Protein AF-A0A0A6D1I1-F1 (afdb_monomer)

Secondary structure (DSSP, 8-state):
----EEEEEEEEETTSSS-EEEEEEEE-SS-SS-EEEEEPTTSBEEEEEE---TT-EEEEEEEEEEETTSBPPEEEEEETTEEEEESSHHHHHHHHHTTT-HHHHS-HHHHHHHHHHTT-HHHHHHHHHHHHHHHHHH-HHHHHHHHHHHHHHHHHHHH-----TTTS--PPP---------

Structure (mmCIF, N/CA/C/O backbone):
data_AF-A0A0A6D1I1-F1
#
_entry.id   AF-A0A0A6D1I1-F1
#
loop_
_atom_site.group_PDB
_atom_site.id
_atom_site.type_symbol
_atom_site.label_atom_id
_atom_site.label_alt_id
_atom_site.label_comp_id
_atom_site.label_asym_id
_atom_site.label_entity_id
_atom_site.label_seq_id
_atom_site.pdbx_PDB_ins_code
_atom_site.Cartn_x
_atom_site.Cartn_y
_atom_site.Cartn_z
_atom_site.occupancy
_atom_site.B_iso_or_equiv
_atom_site.auth_seq_id
_atom_site.auth_comp_id
_atom_site.auth_asym_id
_atom_site.auth_atom_id
_atom_site.pdbx_PDB_model_num
ATOM 1 N N . MET A 1 1 ? 24.927 -6.627 -18.890 1.00 65.56 1 MET A N 1
ATOM 2 C CA . MET A 1 1 ? 23.526 -7.061 -18.705 1.00 65.56 1 MET A CA 1
ATOM 3 C C . MET A 1 1 ? 22.627 -5.975 -19.257 1.00 65.56 1 MET A C 1
ATOM 5 O O . MET A 1 1 ? 22.843 -4.820 -18.917 1.00 65.56 1 MET A O 1
ATOM 9 N N . THR A 1 2 ? 21.681 -6.317 -20.129 1.00 74.25 2 THR A N 1
ATOM 10 C CA . THR A 1 2 ? 20.628 -5.379 -20.544 1.00 74.25 2 THR A CA 1
ATOM 11 C C . THR A 1 2 ? 19.735 -5.104 -19.331 1.00 74.25 2 THR A C 1
ATOM 13 O O . THR A 1 2 ? 19.400 -6.070 -18.642 1.00 74.25 2 THR A O 1
ATOM 16 N N . PRO A 1 3 ? 19.392 -3.842 -19.021 1.00 80.12 3 PRO A N 1
ATOM 17 C CA . PRO A 1 3 ? 18.502 -3.538 -17.905 1.00 80.12 3 PRO A CA 1
ATOM 18 C C . PRO A 1 3 ? 17.151 -4.232 -18.107 1.00 80.12 3 PRO A C 1
ATOM 20 O O . PRO A 1 3 ? 16.631 -4.255 -19.224 1.00 80.12 3 PRO A O 1
ATOM 23 N N . ASP A 1 4 ? 16.611 -4.816 -17.037 1.00 91.69 4 ASP A N 1
ATOM 24 C CA . ASP A 1 4 ? 15.302 -5.464 -17.066 1.00 91.69 4 ASP A CA 1
ATOM 25 C C . ASP A 1 4 ? 14.210 -4.385 -17.052 1.00 91.69 4 ASP A C 1
ATOM 27 O O . ASP A 1 4 ? 14.034 -3.709 -16.038 1.00 91.69 4 ASP A O 1
ATOM 31 N N . VAL A 1 5 ? 13.556 -4.167 -18.198 1.00 94.81 5 VAL A N 1
ATOM 32 C CA . VAL A 1 5 ? 12.550 -3.114 -18.424 1.00 94.81 5 VAL A CA 1
ATOM 33 C C . VAL A 1 5 ? 11.168 -3.747 -18.520 1.00 94.81 5 VAL A C 1
ATOM 35 O O . VAL A 1 5 ? 10.955 -4.637 -19.348 1.00 94.81 5 VAL A O 1
ATOM 38 N N . ARG A 1 6 ? 10.211 -3.247 -17.736 1.00 96.50 6 ARG A N 1
ATOM 39 C CA . ARG A 1 6 ? 8.833 -3.745 -17.670 1.00 96.50 6 ARG A CA 1
ATOM 40 C C . ARG A 1 6 ? 7.814 -2.623 -17.788 1.00 96.50 6 ARG A C 1
ATOM 42 O O . ARG A 1 6 ? 8.107 -1.458 -17.536 1.00 96.50 6 ARG A O 1
ATOM 49 N N . THR A 1 7 ? 6.597 -2.981 -18.180 1.00 97.00 7 THR A N 1
ATOM 50 C CA . THR A 1 7 ? 5.471 -2.047 -18.268 1.00 97.00 7 THR A CA 1
ATOM 51 C C . THR A 1 7 ? 4.450 -2.399 -17.200 1.00 97.00 7 THR A C 1
ATOM 53 O O . THR A 1 7 ? 4.005 -3.543 -17.150 1.00 97.00 7 THR A O 1
ATOM 56 N N . LEU A 1 8 ? 4.075 -1.426 -16.373 1.00 97.81 8 LEU A N 1
ATOM 57 C CA . LEU A 1 8 ? 2.955 -1.532 -15.446 1.00 97.81 8 LEU A CA 1
ATOM 58 C C . LEU A 1 8 ? 1.674 -1.764 -16.255 1.00 97.81 8 LEU A C 1
ATOM 60 O O . LEU A 1 8 ? 1.358 -0.981 -17.155 1.00 97.81 8 LEU A O 1
ATOM 64 N N . SER A 1 9 ? 0.972 -2.857 -15.974 1.00 96.06 9 SER A N 1
ATOM 65 C CA . SER A 1 9 ? -0.244 -3.230 -16.693 1.00 96.06 9 SER A CA 1
ATOM 66 C C . SER A 1 9 ? -1.485 -2.988 -15.849 1.00 96.06 9 SER A C 1
ATOM 68 O O . SER A 1 9 ? -2.437 -2.371 -16.327 1.00 96.06 9 SER A O 1
ATOM 70 N N . ASP A 1 10 ? -1.465 -3.441 -14.597 1.00 96.75 10 ASP A N 1
ATOM 71 C CA . ASP A 1 10 ? -2.636 -3.507 -13.729 1.00 96.75 10 ASP A CA 1
ATOM 72 C C . ASP A 1 10 ? -2.223 -3.362 -12.256 1.00 96.75 10 ASP A C 1
ATOM 74 O O . ASP A 1 10 ? -1.046 -3.429 -11.905 1.00 96.75 10 ASP A O 1
ATOM 78 N N . PHE A 1 11 ? -3.206 -3.168 -11.388 1.00 97.44 11 PHE A N 1
ATOM 79 C CA . PHE A 1 11 ? -3.075 -3.283 -9.942 1.00 97.44 11 PHE A CA 1
ATOM 80 C C . PHE A 1 11 ? -3.909 -4.464 -9.462 1.00 97.44 11 PHE A C 1
ATOM 82 O O . PHE A 1 11 ? -5.037 -4.641 -9.918 1.00 97.44 11 PHE A O 1
ATOM 89 N N . VAL A 1 12 ? -3.381 -5.244 -8.526 1.00 96.50 12 VAL A N 1
ATOM 90 C CA . VAL A 1 12 ? -4.117 -6.286 -7.811 1.00 96.50 12 VAL A CA 1
ATOM 91 C C . VAL A 1 12 ? -4.535 -5.775 -6.449 1.00 96.50 12 VAL A C 1
ATOM 93 O O . VAL A 1 12 ? -3.733 -5.218 -5.702 1.00 96.50 12 VAL A O 1
ATOM 96 N N . ASP A 1 13 ? -5.793 -6.024 -6.118 1.00 94.50 13 ASP A N 1
ATOM 97 C CA . ASP A 1 13 ? -6.320 -5.845 -4.778 1.00 94.50 13 ASP A CA 1
ATOM 98 C C . ASP A 1 13 ? -6.356 -7.192 -4.037 1.00 94.50 13 ASP A C 1
ATOM 100 O O . ASP A 1 13 ? -7.229 -8.021 -4.319 1.00 94.50 13 ASP A O 1
ATOM 104 N N . PRO A 1 14 ? -5.437 -7.431 -3.087 1.00 89.56 14 PRO A N 1
ATOM 105 C CA . PRO A 1 14 ? -5.411 -8.680 -2.332 1.00 89.56 14 PRO A CA 1
ATOM 106 C C . PRO A 1 14 ? -6.590 -8.811 -1.353 1.00 89.56 14 PRO A C 1
ATOM 108 O O . PRO A 1 14 ? -6.911 -9.922 -0.937 1.00 89.56 14 PRO A O 1
ATOM 111 N N . GLY A 1 15 ? -7.230 -7.700 -0.968 1.00 88.38 15 GLY A N 1
ATOM 112 C CA . GLY A 1 15 ? -8.331 -7.681 -0.001 1.00 88.38 15 GLY A CA 1
ATOM 113 C C . GLY A 1 15 ? -9.727 -7.712 -0.631 1.00 88.38 15 GLY A C 1
ATOM 114 O O . GLY A 1 15 ? -10.709 -7.921 0.079 1.00 88.38 15 GLY A O 1
ATOM 115 N N . GLY A 1 16 ? -9.838 -7.477 -1.940 1.00 90.06 16 GLY A N 1
ATOM 116 C CA . GLY A 1 16 ? -11.100 -7.427 -2.692 1.00 90.06 16 GLY A CA 1
ATOM 117 C C . GLY A 1 16 ? -11.993 -6.204 -2.408 1.00 90.06 16 GLY A C 1
ATOM 118 O O . GLY A 1 16 ? -13.069 -6.079 -3.000 1.00 90.06 16 GLY A O 1
ATOM 119 N N . ALA A 1 17 ? -11.584 -5.303 -1.509 1.00 90.31 17 ALA A N 1
ATOM 120 C CA . ALA A 1 17 ? -12.346 -4.125 -1.088 1.00 90.31 17 ALA A CA 1
ATOM 121 C C . ALA A 1 17 ? -12.055 -2.853 -1.912 1.00 90.31 17 ALA A C 1
ATOM 123 O O . ALA A 1 17 ? -12.740 -1.843 -1.746 1.00 90.31 17 ALA A O 1
ATOM 124 N N . MET A 1 18 ? -11.055 -2.900 -2.792 1.00 92.94 18 MET A N 1
ATOM 125 C CA . MET A 1 18 ? -10.476 -1.796 -3.559 1.00 92.94 18 MET A CA 1
ATOM 126 C C . MET A 1 18 ? -10.137 -0.608 -2.669 1.00 92.94 18 MET A C 1
ATOM 128 O O . MET A 1 18 ? -10.547 0.527 -2.925 1.00 92.94 18 MET A O 1
ATOM 132 N N . LEU A 1 19 ? -9.440 -0.908 -1.575 1.00 94.81 19 LEU A N 1
ATOM 133 C CA . LEU A 1 19 ? -9.136 0.050 -0.532 1.00 94.81 19 LEU A CA 1
ATOM 134 C C . LEU A 1 19 ? -7.875 -0.358 0.234 1.00 94.81 19 LEU A C 1
ATOM 136 O O . LEU A 1 19 ? -7.791 -1.484 0.717 1.00 94.81 19 LEU A O 1
ATOM 140 N N . GLY A 1 20 ? -6.935 0.573 0.379 1.00 96.69 20 GLY A N 1
ATOM 141 C CA . GLY A 1 20 ? -5.606 0.310 0.930 1.00 96.69 20 GLY A CA 1
ATOM 142 C C . GLY A 1 20 ? -4.548 0.119 -0.156 1.00 96.69 20 GLY A C 1
ATOM 143 O O . GLY A 1 20 ? -4.737 0.520 -1.307 1.00 96.69 20 GLY A O 1
ATOM 144 N N . PHE A 1 21 ? -3.414 -0.477 0.209 1.00 97.38 21 PHE A N 1
ATOM 145 C CA . PHE A 1 21 ? -2.331 -0.728 -0.739 1.00 97.38 21 PHE A CA 1
ATOM 146 C C . PHE A 1 21 ? -2.708 -1.791 -1.772 1.00 97.38 21 PHE A C 1
ATOM 148 O O . PHE A 1 21 ? -3.147 -2.889 -1.433 1.00 97.38 21 PHE A O 1
ATOM 155 N N . LEU A 1 22 ? -2.479 -1.460 -3.041 1.00 97.19 22 LEU A N 1
ATOM 156 C CA . LEU A 1 22 ? -2.611 -2.379 -4.163 1.00 97.19 22 LEU A CA 1
ATOM 157 C C . LEU A 1 22 ? -1.233 -2.881 -4.598 1.00 97.19 22 LEU A C 1
ATOM 159 O O . LEU A 1 22 ? -0.225 -2.182 -4.470 1.00 97.19 22 LEU A O 1
ATOM 163 N N . VAL A 1 23 ? -1.199 -4.082 -5.168 1.00 97.19 23 VAL A N 1
ATOM 164 C CA . VAL A 1 23 ? 0.015 -4.703 -5.704 1.00 97.19 23 VAL A CA 1
ATOM 165 C C . VAL A 1 23 ? 0.155 -4.336 -7.187 1.00 97.19 23 VAL A C 1
ATOM 167 O O . VAL A 1 23 ? -0.692 -4.741 -7.984 1.00 97.19 23 VAL A O 1
ATOM 170 N N . PRO A 1 24 ? 1.191 -3.589 -7.604 1.00 97.88 24 PRO A N 1
ATOM 171 C CA . PRO A 1 24 ? 1.415 -3.302 -9.016 1.00 97.88 24 PRO A CA 1
ATOM 172 C C . PRO A 1 24 ? 1.834 -4.563 -9.775 1.00 97.88 24 PRO A C 1
ATOM 174 O O . PRO A 1 24 ? 2.772 -5.253 -9.373 1.00 97.88 24 PRO A O 1
ATOM 177 N N . LEU A 1 25 ? 1.155 -4.832 -10.890 1.00 97.50 25 LEU A N 1
ATOM 178 C CA . LEU A 1 25 ? 1.476 -5.909 -11.816 1.00 97.50 25 LEU A CA 1
ATOM 179 C C . LEU A 1 25 ? 2.154 -5.368 -13.069 1.00 97.50 25 LEU A C 1
ATOM 181 O O . LEU A 1 25 ? 1.705 -4.400 -13.687 1.00 97.50 25 LEU A O 1
ATOM 185 N N . PHE A 1 26 ? 3.209 -6.052 -13.483 1.00 97.38 26 PHE A N 1
ATOM 186 C CA . PHE A 1 26 ? 4.007 -5.708 -14.644 1.00 97.38 26 PHE A CA 1
ATOM 187 C C . PHE A 1 26 ? 3.919 -6.802 -15.705 1.00 97.38 26 PHE A C 1
ATOM 189 O O . PHE A 1 26 ? 3.959 -7.993 -15.403 1.00 97.38 26 PHE A O 1
ATOM 196 N N . GLY A 1 27 ? 3.825 -6.395 -16.966 1.00 94.56 27 GLY A N 1
ATOM 197 C CA . GLY A 1 27 ? 3.821 -7.308 -18.104 1.00 94.56 27 GLY A CA 1
ATOM 198 C C . GLY A 1 27 ? 5.223 -7.603 -18.642 1.00 94.56 27 GLY A C 1
ATOM 199 O O . GLY A 1 27 ? 6.102 -6.733 -18.662 1.00 94.56 27 GLY A O 1
ATOM 200 N N . ASP A 1 28 ? 5.398 -8.816 -19.169 1.00 86.75 28 ASP A N 1
ATOM 201 C CA . ASP A 1 28 ? 6.494 -9.189 -20.064 1.00 86.75 28 ASP A CA 1
ATOM 202 C C . ASP A 1 28 ? 5.950 -9.360 -21.491 1.00 86.75 28 ASP A C 1
ATOM 204 O O . ASP A 1 28 ? 4.883 -9.922 -21.702 1.00 86.75 28 ASP A O 1
ATOM 208 N N . ARG A 1 29 ? 6.697 -8.925 -22.510 1.00 84.69 29 ARG A N 1
ATOM 209 C CA . ARG A 1 29 ? 6.368 -9.246 -23.911 1.00 84.69 29 ARG A CA 1
ATOM 210 C C . ARG A 1 29 ? 6.594 -10.723 -24.249 1.00 84.69 29 ARG A C 1
ATOM 212 O O . ARG A 1 29 ? 6.156 -11.171 -25.303 1.00 84.69 29 ARG A O 1
ATOM 219 N N . ARG A 1 30 ? 7.339 -11.453 -23.415 1.00 87.06 30 ARG A N 1
ATOM 220 C CA . ARG A 1 30 ? 7.744 -12.851 -23.639 1.00 87.06 30 ARG A CA 1
ATOM 221 C C . ARG A 1 30 ? 6.955 -13.869 -22.816 1.00 87.06 30 ARG A C 1
ATOM 223 O O . ARG A 1 30 ? 7.087 -15.059 -23.078 1.00 87.06 30 ARG A O 1
ATOM 230 N N . SER A 1 31 ? 6.173 -13.425 -21.834 1.00 86.75 31 SER A N 1
ATOM 231 C CA . SER A 1 31 ? 5.416 -14.288 -20.926 1.00 86.75 31 SER A CA 1
ATOM 232 C C . SER A 1 31 ? 4.027 -13.713 -20.694 1.00 86.75 31 SER A C 1
ATOM 234 O O . SER A 1 31 ? 3.860 -12.501 -20.620 1.00 86.75 31 SER A O 1
ATOM 236 N N . ASN A 1 32 ? 3.041 -14.593 -20.538 1.00 88.50 32 ASN A N 1
ATOM 237 C CA . ASN A 1 32 ? 1.679 -14.206 -20.169 1.00 88.50 32 ASN A CA 1
ATOM 238 C C . ASN A 1 32 ? 1.481 -14.148 -18.645 1.00 88.50 32 ASN A C 1
ATOM 240 O O . ASN A 1 32 ? 0.399 -13.785 -18.192 1.00 88.50 32 ASN A O 1
ATOM 244 N N . ALA A 1 33 ? 2.490 -14.536 -17.858 1.00 92.44 33 ALA A N 1
ATOM 245 C CA . ALA A 1 33 ? 2.430 -14.431 -16.406 1.00 92.44 33 ALA A CA 1
ATOM 246 C C . ALA A 1 33 ? 2.680 -12.975 -15.976 1.00 92.44 33 ALA A C 1
ATOM 248 O O . ALA A 1 33 ? 3.678 -12.390 -16.416 1.00 92.44 33 ALA A O 1
ATOM 249 N N . PRO A 1 34 ? 1.818 -12.387 -15.126 1.00 94.44 34 PRO A N 1
ATOM 250 C CA . PRO A 1 34 ? 2.099 -11.089 -14.536 1.00 94.44 34 PRO A CA 1
ATOM 251 C C . PRO A 1 34 ? 3.319 -11.186 -13.619 1.00 94.44 34 PRO A C 1
ATOM 253 O O . PRO A 1 34 ? 3.596 -12.230 -13.025 1.00 94.44 34 PRO A O 1
ATOM 256 N N . LEU A 1 35 ? 4.046 -10.083 -13.505 1.00 96.56 35 LEU A N 1
ATOM 257 C CA . LEU A 1 35 ? 5.212 -9.957 -12.646 1.00 96.56 35 LEU A CA 1
ATOM 258 C C . LEU A 1 35 ? 4.940 -8.949 -11.530 1.00 96.56 35 LEU A C 1
ATOM 260 O O . LEU A 1 35 ? 4.204 -7.985 -11.727 1.00 96.56 35 LEU A O 1
ATOM 264 N N . VAL A 1 36 ? 5.599 -9.120 -10.392 1.00 97.31 36 VAL A N 1
ATOM 265 C CA . VAL A 1 36 ? 5.714 -8.112 -9.331 1.00 97.31 36 VAL A CA 1
ATOM 266 C C . VAL A 1 36 ? 7.158 -7.648 -9.213 1.00 9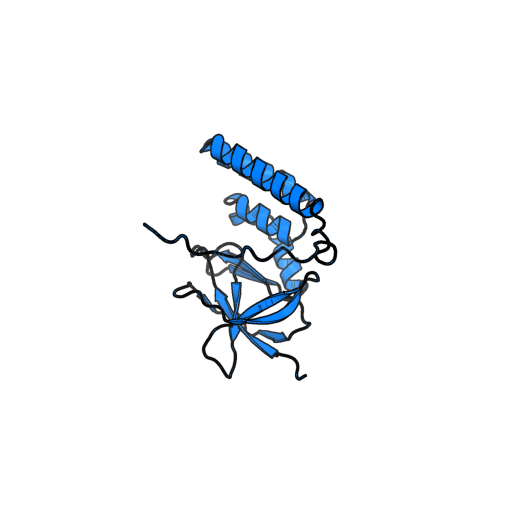7.31 36 VAL A C 1
ATOM 268 O O . VAL A 1 36 ? 8.085 -8.338 -9.634 1.00 97.31 36 VAL A O 1
ATOM 271 N N . GLN A 1 37 ? 7.356 -6.450 -8.673 1.00 97.94 37 GLN A N 1
ATOM 272 C CA . GLN A 1 37 ? 8.687 -5.902 -8.420 1.00 97.94 37 GLN A CA 1
ATOM 273 C C . GLN A 1 37 ? 9.301 -6.504 -7.147 1.00 97.94 37 GLN A C 1
ATOM 275 O O . GLN A 1 37 ? 8.633 -6.635 -6.124 1.00 97.94 37 GLN A O 1
ATOM 280 N N . ILE A 1 38 ? 10.599 -6.789 -7.189 1.00 97.69 38 ILE A N 1
ATOM 281 C CA . ILE A 1 38 ? 11.410 -7.092 -6.007 1.00 97.69 38 ILE A CA 1
ATOM 282 C C . ILE A 1 38 ? 11.977 -5.764 -5.504 1.00 97.69 38 ILE A C 1
ATOM 284 O O . ILE A 1 38 ? 12.730 -5.111 -6.227 1.00 97.69 38 ILE A O 1
ATOM 288 N N . ILE A 1 39 ? 11.622 -5.353 -4.286 1.00 97.12 39 ILE A N 1
ATOM 289 C CA . ILE A 1 39 ? 12.015 -4.055 -3.715 1.00 97.12 39 ILE A CA 1
ATOM 290 C C . ILE A 1 39 ? 13.243 -4.238 -2.816 1.00 97.12 39 ILE A C 1
ATOM 292 O O . ILE A 1 39 ? 13.271 -5.129 -1.971 1.00 97.12 39 ILE A O 1
ATOM 296 N N . GLY A 1 40 ? 14.271 -3.413 -3.014 1.00 96.38 40 GLY A N 1
ATOM 297 C CA . GLY A 1 40 ? 15.438 -3.352 -2.136 1.00 96.38 40 GLY A CA 1
ATOM 298 C C . GLY A 1 40 ? 15.208 -2.484 -0.898 1.00 96.38 40 GLY A C 1
ATOM 299 O O . GLY A 1 40 ? 14.282 -1.680 -0.856 1.00 96.38 40 GLY A O 1
ATOM 300 N N . ASP A 1 41 ? 16.112 -2.580 0.078 1.00 93.31 41 ASP A N 1
ATOM 301 C CA . ASP A 1 41 ? 16.036 -1.806 1.332 1.00 93.31 41 ASP A CA 1
ATOM 302 C C . ASP A 1 41 ? 16.073 -0.275 1.119 1.00 93.31 41 ASP A C 1
ATOM 304 O O . ASP A 1 41 ? 15.608 0.493 1.958 1.00 93.31 41 ASP A O 1
ATOM 308 N N . ASP A 1 42 ? 16.604 0.178 -0.021 1.00 93.62 42 ASP A N 1
ATOM 309 C CA . ASP A 1 42 ? 16.647 1.580 -0.457 1.00 93.62 42 ASP A CA 1
ATOM 310 C C . ASP A 1 42 ? 15.376 2.034 -1.202 1.00 93.62 42 ASP A C 1
ATOM 312 O O . ASP A 1 42 ? 15.319 3.156 -1.704 1.00 93.62 42 ASP A O 1
ATOM 316 N N . GLY A 1 43 ? 14.361 1.172 -1.301 1.00 93.62 43 GLY A N 1
ATOM 317 C CA . GLY A 1 43 ? 13.121 1.453 -2.023 1.00 93.62 43 GLY A CA 1
ATOM 318 C C . GLY A 1 43 ? 13.267 1.421 -3.546 1.00 93.62 43 GLY A C 1
ATOM 319 O O . GLY A 1 43 ? 12.395 1.931 -4.249 1.00 93.62 43 GLY A O 1
ATOM 320 N N . THR A 1 44 ? 14.355 0.853 -4.077 1.00 96.94 44 THR A N 1
ATOM 321 C CA . THR A 1 44 ? 14.555 0.692 -5.526 1.00 96.94 44 THR A CA 1
ATOM 322 C C . THR A 1 44 ? 14.145 -0.695 -6.013 1.00 96.94 44 THR A C 1
ATOM 324 O O . THR A 1 44 ? 14.173 -1.679 -5.268 1.00 96.94 44 THR A O 1
ATOM 327 N N . ILE A 1 45 ? 13.782 -0.797 -7.290 1.00 97.75 45 ILE A N 1
ATOM 328 C CA . ILE A 1 45 ? 13.456 -2.062 -7.949 1.00 97.75 45 ILE A CA 1
ATOM 329 C C . ILE A 1 45 ? 14.751 -2.845 -8.195 1.00 97.75 45 ILE A C 1
ATOM 331 O O . ILE A 1 45 ? 15.624 -2.412 -8.946 1.00 97.75 45 ILE A O 1
ATOM 335 N N . ARG A 1 46 ? 14.879 -4.034 -7.605 1.00 97.44 46 ARG A N 1
ATOM 336 C CA . ARG A 1 46 ? 16.006 -4.960 -7.824 1.00 97.44 46 ARG A CA 1
ATOM 337 C C . ARG A 1 46 ? 15.795 -5.878 -9.022 1.00 97.44 46 ARG A C 1
ATOM 339 O O . ARG A 1 46 ? 16.764 -6.315 -9.637 1.00 97.44 46 ARG A O 1
ATOM 346 N N . GLY A 1 47 ? 14.543 -6.158 -9.349 1.00 96.88 47 GLY A N 1
ATOM 347 C CA . GLY A 1 47 ? 14.150 -7.053 -10.425 1.00 96.88 47 GLY A CA 1
ATOM 348 C C . GLY A 1 47 ? 12.653 -7.311 -10.385 1.00 96.88 47 GLY A C 1
ATOM 349 O O . GLY A 1 47 ? 11.919 -6.608 -9.690 1.00 96.88 47 GLY A O 1
ATOM 350 N N . PHE A 1 48 ? 12.222 -8.326 -11.121 1.00 96.75 48 PHE A N 1
ATOM 351 C CA . PHE A 1 48 ? 10.825 -8.723 -11.204 1.00 96.75 48 PHE A CA 1
ATOM 352 C C . PHE A 1 48 ? 10.705 -10.238 -11.084 1.00 96.75 48 PHE A C 1
ATOM 354 O O . PHE A 1 48 ? 11.567 -10.966 -11.580 1.00 96.75 48 PHE A O 1
ATOM 361 N N . GLU A 1 49 ? 9.632 -10.708 -10.460 1.00 95.94 49 GLU A N 1
ATOM 362 C CA . GLU A 1 49 ? 9.342 -12.134 -10.306 1.00 95.94 49 GLU A CA 1
ATOM 363 C C . GLU A 1 49 ? 7.885 -12.459 -10.656 1.00 95.94 49 GLU A C 1
ATOM 365 O O . GLU A 1 49 ? 7.031 -11.573 -10.571 1.00 95.94 49 GLU A O 1
ATOM 370 N N . PRO A 1 50 ? 7.587 -13.698 -11.091 1.00 95.38 50 PRO A N 1
ATOM 371 C CA . PRO A 1 50 ? 6.223 -14.120 -11.387 1.00 95.38 50 PRO A CA 1
ATOM 372 C C . PRO A 1 50 ? 5.274 -13.949 -10.201 1.00 95.38 50 PRO A C 1
ATOM 374 O O . PRO A 1 50 ? 5.609 -14.277 -9.067 1.00 95.38 50 PRO A O 1
ATOM 377 N N . TYR A 1 51 ? 4.064 -13.477 -10.489 1.00 94.12 51 TYR A N 1
ATOM 378 C CA . TYR A 1 51 ? 2.972 -13.394 -9.531 1.00 94.12 51 TYR A CA 1
ATOM 379 C C . TYR A 1 51 ? 1.992 -14.548 -9.751 1.00 94.12 51 TYR A C 1
ATOM 381 O O . TYR A 1 51 ? 1.388 -14.664 -10.817 1.00 94.12 51 TYR A O 1
ATOM 389 N N . GLU A 1 52 ? 1.841 -15.406 -8.742 1.00 88.62 52 GLU A N 1
ATOM 390 C CA . GLU A 1 52 ? 1.146 -16.696 -8.870 1.00 88.62 52 GLU A CA 1
ATOM 391 C C . GLU A 1 52 ? -0.215 -16.755 -8.161 1.00 88.62 52 GLU A C 1
ATOM 393 O O . GLU A 1 52 ? -0.712 -17.846 -7.900 1.00 88.62 52 GLU A O 1
ATOM 398 N N . VAL A 1 53 ? -0.844 -15.625 -7.825 1.00 82.75 53 VAL A N 1
ATOM 399 C CA . VAL A 1 53 ? -2.155 -15.656 -7.152 1.00 82.75 53 VAL A CA 1
ATOM 400 C C . VAL A 1 53 ? -3.278 -15.754 -8.192 1.00 82.75 53 VAL A C 1
ATOM 402 O O . VAL A 1 53 ? -3.521 -14.776 -8.907 1.00 82.75 53 VAL A O 1
ATOM 405 N N . PRO A 1 54 ? -3.975 -16.902 -8.301 1.00 72.38 54 PRO A N 1
ATOM 406 C CA . PRO A 1 54 ? -5.129 -17.023 -9.181 1.00 72.38 54 PRO A CA 1
ATOM 407 C C . PRO A 1 54 ? -6.308 -16.184 -8.660 1.00 72.38 54 PRO A C 1
ATOM 409 O O . PRO A 1 54 ? -6.474 -16.005 -7.455 1.00 72.38 54 PRO A O 1
ATOM 412 N N . ASP A 1 55 ? -7.135 -15.691 -9.584 1.00 81.00 55 ASP A N 1
ATOM 413 C CA . ASP A 1 55 ? -8.450 -15.077 -9.324 1.00 81.00 55 ASP A CA 1
ATOM 414 C C . ASP A 1 55 ? -8.475 -13.759 -8.523 1.00 81.00 55 ASP A C 1
ATOM 416 O O . ASP A 1 55 ? -9.500 -13.382 -7.949 1.00 81.00 55 ASP A O 1
ATOM 420 N N . ALA A 1 56 ? -7.379 -12.999 -8.519 1.00 84.94 56 ALA A N 1
ATOM 421 C CA . ALA A 1 56 ? -7.366 -11.679 -7.897 1.00 84.94 56 ALA A CA 1
ATOM 422 C C . ALA A 1 56 ? -8.149 -10.637 -8.720 1.00 84.94 56 ALA A C 1
ATOM 424 O O . ALA A 1 56 ? -8.048 -10.578 -9.948 1.00 84.94 56 ALA A O 1
ATOM 425 N N . THR A 1 57 ? -8.904 -9.764 -8.043 1.00 90.44 57 THR A N 1
ATOM 426 C CA . THR A 1 57 ? -9.561 -8.638 -8.724 1.00 90.44 57 THR A CA 1
ATOM 427 C C . THR A 1 57 ? -8.503 -7.622 -9.139 1.00 90.44 57 THR A C 1
ATOM 429 O O . THR A 1 57 ? -7.731 -7.146 -8.303 1.00 90.44 57 THR A O 1
ATOM 432 N N . THR A 1 58 ? -8.491 -7.269 -10.424 1.00 93.62 58 THR A N 1
ATOM 433 C CA . THR A 1 58 ? -7.554 -6.292 -10.976 1.00 93.62 58 THR A CA 1
ATOM 434 C C . THR A 1 58 ? -8.228 -4.968 -11.315 1.00 93.62 58 THR A C 1
AT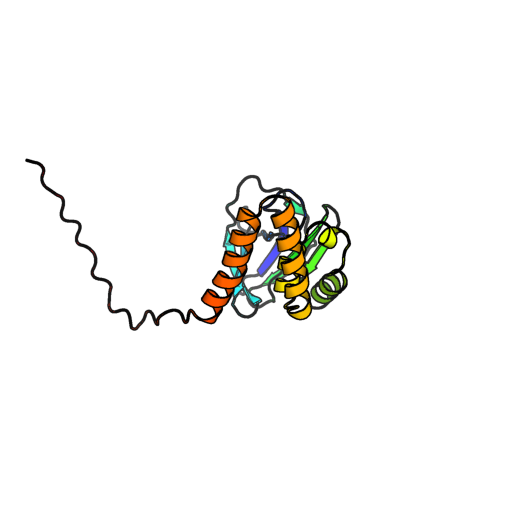OM 436 O O . THR A 1 58 ? -9.417 -4.899 -11.638 1.00 93.62 58 THR A O 1
ATOM 439 N N . LEU A 1 59 ? -7.441 -3.899 -11.253 1.00 95.19 59 LEU A N 1
ATOM 440 C CA . LEU A 1 59 ? -7.780 -2.579 -11.765 1.00 95.19 59 LEU A CA 1
ATOM 441 C C . LEU A 1 59 ? -6.760 -2.190 -12.830 1.00 95.19 59 LEU A C 1
ATOM 443 O O . LEU A 1 59 ? -5.560 -2.376 -12.642 1.00 95.19 59 LEU A O 1
ATOM 447 N N . ARG A 1 60 ? -7.225 -1.609 -13.937 1.00 95.44 60 ARG A N 1
ATOM 448 C CA . ARG A 1 60 ? -6.322 -1.165 -14.996 1.00 95.44 60 ARG A CA 1
ATOM 449 C C . ARG A 1 60 ? -5.402 -0.054 -14.487 1.00 95.44 60 ARG A C 1
ATOM 451 O O . ARG A 1 60 ? -5.888 0.957 -13.983 1.00 95.44 60 ARG A O 1
ATOM 458 N N . ALA A 1 61 ? -4.096 -0.221 -14.666 1.00 96.50 61 ALA A N 1
ATOM 459 C CA . ALA A 1 61 ? -3.116 0.793 -14.302 1.00 96.50 61 ALA A CA 1
ATOM 460 C C . ALA A 1 61 ? -2.857 1.769 -15.467 1.00 96.50 61 ALA A C 1
ATOM 462 O O . ALA A 1 61 ? -3.063 1.413 -16.637 1.00 96.50 61 ALA A O 1
ATOM 463 N N . PRO A 1 62 ? -2.400 3.006 -15.186 1.00 95.44 62 PRO A N 1
ATOM 464 C CA . PRO A 1 62 ? -1.892 3.884 -16.231 1.00 95.44 62 PRO A CA 1
ATOM 465 C C . PRO A 1 62 ? -0.642 3.276 -16.877 1.00 95.44 62 PRO A C 1
ATOM 467 O O . PRO A 1 62 ? 0.089 2.496 -16.265 1.00 95.44 62 PRO A O 1
ATOM 470 N N . HIS A 1 63 ? -0.374 3.659 -18.125 1.00 94.44 63 HIS A N 1
ATOM 471 C CA . HIS A 1 63 ? 0.829 3.207 -18.812 1.00 94.44 63 HIS A CA 1
ATOM 472 C C . HIS A 1 63 ? 2.075 3.815 -18.158 1.00 94.44 63 HIS A C 1
ATOM 474 O O . HIS A 1 63 ? 2.301 5.020 -18.253 1.00 94.44 63 HIS A O 1
ATOM 480 N N . LEU A 1 64 ? 2.891 2.968 -17.535 1.00 97.25 64 LEU A N 1
ATOM 481 C CA . LEU A 1 64 ? 4.166 3.343 -16.934 1.00 97.25 64 LEU A CA 1
ATOM 482 C C . LEU A 1 64 ? 5.218 2.293 -17.294 1.00 97.25 64 LEU A C 1
ATOM 484 O O . LEU A 1 64 ? 4.966 1.094 -17.188 1.00 97.25 64 LEU A O 1
ATOM 488 N N . VAL A 1 65 ? 6.396 2.736 -17.725 1.00 96.94 65 VAL A N 1
ATOM 489 C CA . VAL A 1 65 ? 7.541 1.861 -18.001 1.00 96.94 65 VAL A CA 1
ATOM 490 C C . VAL A 1 65 ? 8.573 2.065 -16.905 1.00 96.94 65 VAL A C 1
ATOM 492 O O . VAL A 1 65 ? 8.952 3.199 -16.632 1.00 96.94 65 VAL A O 1
ATOM 495 N N . VAL A 1 66 ? 9.024 0.968 -16.308 1.00 96.88 66 VAL A N 1
ATOM 496 C CA . VAL A 1 66 ? 10.006 0.952 -15.221 1.00 96.88 66 VAL A CA 1
ATOM 497 C C . VAL A 1 66 ? 11.126 -0.024 -15.531 1.00 96.88 66 VAL A C 1
ATOM 499 O O . VAL A 1 66 ? 10.984 -0.920 -16.368 1.00 96.88 66 VAL A O 1
ATOM 502 N N . ARG A 1 67 ? 12.245 0.116 -14.834 1.00 96.62 67 ARG A N 1
ATOM 503 C CA . ARG A 1 67 ? 13.376 -0.808 -14.910 1.00 96.62 67 ARG A CA 1
ATOM 504 C C . ARG A 1 67 ? 13.993 -1.057 -13.544 1.00 96.62 67 ARG A C 1
ATOM 506 O O . ARG A 1 67 ? 13.832 -0.269 -12.617 1.00 96.62 67 ARG A O 1
ATOM 513 N N . ALA A 1 68 ? 14.767 -2.135 -13.448 1.00 96.50 68 ALA A N 1
ATOM 514 C CA . ALA A 1 68 ? 15.638 -2.340 -12.297 1.00 96.50 68 ALA A CA 1
ATOM 515 C C . ALA A 1 68 ? 16.555 -1.115 -12.088 1.00 96.50 68 ALA A C 1
ATOM 517 O O . ALA A 1 68 ? 17.187 -0.633 -13.033 1.00 96.50 68 ALA A O 1
ATOM 518 N N . GLY A 1 69 ? 16.613 -0.630 -10.849 1.00 96.56 69 GLY A N 1
ATOM 519 C CA . GLY A 1 69 ? 17.293 0.597 -10.435 1.00 96.56 69 GLY A CA 1
ATOM 520 C C . GLY A 1 69 ? 16.385 1.824 -10.298 1.00 96.56 69 GLY A C 1
ATOM 521 O O . GLY A 1 69 ? 16.790 2.769 -9.627 1.00 96.56 69 GLY A O 1
ATOM 522 N N . ASP A 1 70 ? 15.179 1.822 -10.877 1.00 97.06 70 ASP A N 1
ATOM 523 C CA . ASP A 1 70 ? 14.198 2.887 -10.634 1.00 97.06 70 ASP A CA 1
ATOM 524 C C . ASP A 1 70 ? 13.594 2.759 -9.217 1.00 97.06 70 ASP A C 1
ATOM 526 O O . ASP A 1 70 ? 13.729 1.724 -8.557 1.00 97.06 70 ASP A O 1
ATOM 530 N N . HIS A 1 71 ? 12.906 3.802 -8.744 1.00 96.94 71 HIS A N 1
ATOM 531 C CA . HIS A 1 71 ? 12.123 3.723 -7.508 1.00 96.94 71 HIS A CA 1
ATOM 532 C C .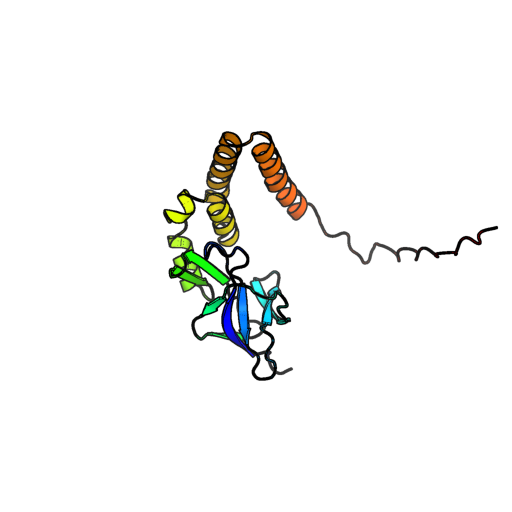 HIS A 1 71 ? 10.961 2.735 -7.649 1.00 96.94 71 HIS A C 1
ATOM 534 O O . HIS A 1 71 ? 10.344 2.623 -8.710 1.00 96.94 71 HIS A O 1
ATOM 540 N N . ALA A 1 72 ? 10.670 2.018 -6.564 1.00 97.94 72 ALA A N 1
ATOM 541 C CA . ALA A 1 72 ? 9.543 1.106 -6.501 1.00 97.94 72 ALA A CA 1
ATOM 542 C C . ALA A 1 72 ? 8.223 1.851 -6.721 1.00 97.94 72 ALA A C 1
ATOM 544 O O . ALA A 1 72 ? 8.007 2.954 -6.219 1.00 97.94 72 ALA A O 1
ATOM 545 N N . VAL A 1 73 ? 7.330 1.217 -7.474 1.00 98.31 73 VAL A N 1
ATOM 546 C CA . VAL A 1 73 ? 5.994 1.743 -7.736 1.00 98.31 73 VAL A CA 1
ATOM 547 C C . VAL A 1 73 ? 5.065 1.267 -6.631 1.00 98.31 73 VAL A C 1
ATOM 549 O O . VAL A 1 73 ? 5.000 0.075 -6.354 1.00 98.31 73 VAL A O 1
ATOM 552 N N . HIS A 1 74 ? 4.307 2.162 -6.019 1.00 98.25 74 HIS A N 1
ATOM 553 C CA . HIS A 1 74 ? 3.258 1.797 -5.069 1.00 98.25 74 HIS A CA 1
ATOM 554 C C . HIS A 1 74 ? 1.919 2.344 -5.543 1.00 98.25 74 HIS A C 1
ATOM 556 O O . HIS A 1 74 ? 1.866 3.321 -6.284 1.00 98.25 74 HIS A O 1
ATOM 562 N N . ALA A 1 75 ? 0.825 1.727 -5.120 1.00 98.19 75 ALA A N 1
ATOM 563 C CA . ALA A 1 75 ? -0.507 2.245 -5.378 1.00 98.19 75 ALA A CA 1
ATOM 564 C C . ALA A 1 75 ? -1.346 2.134 -4.110 1.00 98.19 75 ALA A C 1
ATOM 566 O O . ALA A 1 75 ? -1.289 1.119 -3.418 1.00 98.19 75 ALA A O 1
ATOM 567 N N . PHE A 1 76 ? -2.118 3.174 -3.815 1.00 98.25 76 PHE A N 1
ATOM 568 C CA . PHE A 1 76 ? -3.042 3.196 -2.689 1.00 98.25 76 PHE A CA 1
ATOM 569 C C . PHE A 1 76 ? -4.433 3.579 -3.180 1.00 98.25 76 PHE A C 1
ATOM 571 O O . PHE A 1 76 ? -4.612 4.625 -3.805 1.00 98.25 76 PHE A O 1
ATOM 578 N N . ALA A 1 77 ? -5.415 2.731 -2.906 1.00 97.81 77 ALA A N 1
ATOM 579 C CA . ALA A 1 77 ? -6.806 2.975 -3.232 1.00 97.81 77 ALA A CA 1
ATOM 580 C C . ALA A 1 77 ? -7.536 3.614 -2.047 1.00 97.81 77 ALA A C 1
ATOM 582 O O . ALA A 1 77 ? -7.546 3.069 -0.944 1.00 97.81 77 ALA A O 1
ATOM 583 N N . PHE A 1 78 ? -8.203 4.735 -2.305 1.00 97.25 78 PHE A N 1
ATOM 584 C CA . PHE A 1 78 ? -9.232 5.328 -1.444 1.00 97.25 78 PHE A CA 1
ATOM 585 C C . PHE A 1 78 ? -10.640 4.846 -1.851 1.00 97.25 78 PHE A C 1
ATOM 587 O O . PHE A 1 78 ? -11.620 5.058 -1.139 1.00 97.25 78 PHE A O 1
ATOM 594 N N . GLY A 1 79 ? -10.732 4.134 -2.978 1.00 95.56 79 GLY A N 1
ATOM 595 C CA . GLY A 1 79 ? -11.906 3.421 -3.458 1.00 95.56 79 GLY A CA 1
ATOM 596 C C . GLY A 1 79 ? -11.673 2.855 -4.863 1.00 95.56 79 GLY A C 1
ATOM 597 O O . GLY A 1 79 ? -10.647 3.101 -5.492 1.00 95.56 79 GLY A O 1
ATOM 598 N N . ARG A 1 80 ? -12.668 2.146 -5.413 1.00 92.69 80 ARG A N 1
ATOM 599 C CA . ARG A 1 80 ? -12.590 1.492 -6.741 1.00 92.69 80 ARG A CA 1
ATOM 600 C C . ARG A 1 80 ? -12.171 2.414 -7.894 1.00 92.69 80 ARG A C 1
ATOM 602 O O . ARG A 1 80 ? -11.580 1.945 -8.862 1.00 92.69 80 ARG A O 1
ATOM 609 N N . HIS A 1 81 ? -12.516 3.693 -7.818 1.00 94.56 81 HIS A N 1
ATOM 610 C CA . HIS A 1 81 ? -12.244 4.681 -8.867 1.00 94.56 81 HIS A CA 1
ATOM 611 C C . HIS A 1 81 ? -11.280 5.774 -8.409 1.00 94.56 81 HIS A C 1
ATOM 613 O O . HIS A 1 81 ? -11.153 6.796 -9.075 1.00 94.56 81 HIS A O 1
ATOM 619 N N . ASP A 1 82 ? -10.630 5.562 -7.269 1.00 97.06 82 ASP A N 1
ATOM 620 C CA . ASP A 1 82 ? -9.798 6.555 -6.621 1.00 97.06 82 ASP A CA 1
ATOM 621 C C . ASP A 1 82 ? -8.517 5.889 -6.126 1.00 97.06 82 ASP A C 1
ATOM 623 O O . ASP A 1 82 ? -8.471 5.293 -5.047 1.00 97.06 82 ASP A O 1
ATOM 627 N N . VAL A 1 83 ? -7.497 5.929 -6.981 1.00 97.88 83 VAL A N 1
ATOM 628 C CA . VAL A 1 83 ? -6.202 5.290 -6.754 1.00 97.88 83 VAL A CA 1
ATOM 629 C C . VAL A 1 83 ? -5.099 6.307 -6.975 1.00 97.88 83 VAL A C 1
ATOM 631 O O . VAL A 1 83 ? -5.002 6.913 -8.042 1.00 97.88 83 VAL A O 1
ATOM 634 N N . VAL A 1 84 ? -4.237 6.446 -5.974 1.00 98.25 84 VAL A N 1
ATOM 635 C CA . VAL A 1 84 ? -3.022 7.250 -6.050 1.00 98.25 84 VAL A CA 1
ATOM 636 C C . VAL A 1 84 ? -1.856 6.333 -6.394 1.00 98.25 84 VAL A C 1
ATOM 638 O O . VAL A 1 84 ? -1.569 5.381 -5.669 1.00 98.25 84 VAL A O 1
ATOM 641 N N . LEU A 1 85 ? -1.188 6.626 -7.509 1.00 98.19 85 LEU A N 1
ATOM 642 C CA . LEU A 1 85 ? 0.041 5.964 -7.933 1.00 98.19 85 LEU A CA 1
ATOM 643 C C . LEU A 1 85 ? 1.250 6.729 -7.391 1.00 98.19 85 LEU A C 1
ATOM 645 O O . LEU A 1 85 ? 1.408 7.914 -7.667 1.00 98.19 85 LEU A O 1
ATOM 649 N N . VAL A 1 86 ? 2.131 6.035 -6.682 1.00 97.81 86 VAL A N 1
ATOM 650 C CA . VAL A 1 86 ? 3.392 6.558 -6.155 1.00 97.81 86 VAL A CA 1
ATOM 651 C C . VAL A 1 86 ? 4.538 5.931 -6.941 1.00 97.81 86 VAL A C 1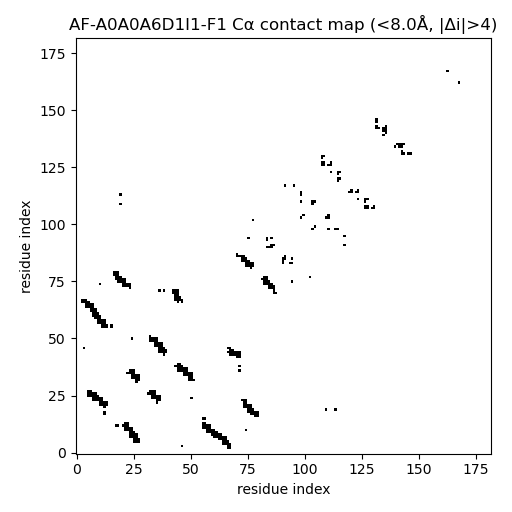
ATOM 653 O O . VAL A 1 86 ? 5.031 4.860 -6.599 1.00 97.81 86 VAL A O 1
ATOM 656 N N . ALA A 1 87 ? 4.923 6.584 -8.033 1.00 95.44 87 ALA A N 1
ATOM 657 C CA . ALA A 1 87 ? 6.110 6.243 -8.824 1.00 95.44 87 ALA A CA 1
ATOM 658 C C . ALA A 1 87 ? 7.187 7.342 -8.762 1.00 95.44 87 ALA A C 1
ATOM 660 O O . ALA A 1 87 ? 8.309 7.149 -9.226 1.00 95.44 87 ALA A O 1
ATOM 661 N N . ASP A 1 88 ? 6.842 8.501 -8.200 1.00 94.25 88 ASP A N 1
ATOM 662 C CA . ASP A 1 88 ? 7.686 9.681 -8.090 1.00 94.25 88 ASP A CA 1
ATOM 663 C C . ASP A 1 88 ? 7.273 10.542 -6.879 1.00 94.25 88 ASP A C 1
ATOM 665 O O . ASP A 1 88 ? 6.384 10.186 -6.097 1.00 94.25 88 ASP A O 1
ATOM 669 N N . HIS A 1 89 ? 7.919 11.701 -6.732 1.00 93.94 89 HIS A N 1
ATOM 670 C CA . HIS A 1 89 ? 7.601 12.671 -5.684 1.00 93.94 89 HIS A CA 1
ATOM 671 C C . HIS A 1 89 ? 6.176 13.243 -5.766 1.00 93.94 89 HIS A C 1
ATOM 673 O O . HIS A 1 89 ? 5.604 13.548 -4.726 1.00 93.94 89 HIS A O 1
ATOM 679 N N . VAL A 1 90 ? 5.573 13.348 -6.958 1.00 96.56 90 VAL A N 1
ATOM 680 C CA . VAL A 1 90 ? 4.239 13.943 -7.127 1.00 96.56 90 VAL A CA 1
ATOM 681 C C . VAL A 1 90 ? 3.197 13.005 -6.540 1.00 96.56 90 VAL A C 1
ATOM 683 O O . VAL A 1 90 ? 2.327 13.434 -5.786 1.00 96.56 90 VAL A O 1
ATOM 686 N N . GLY A 1 91 ? 3.315 11.709 -6.838 1.00 96.81 91 GLY A N 1
ATOM 687 C CA . GLY A 1 91 ? 2.457 10.685 -6.250 1.00 96.81 91 GLY A CA 1
ATOM 688 C C . GLY A 1 91 ? 2.594 10.611 -4.728 1.00 96.81 91 GLY A C 1
ATOM 689 O O . GLY A 1 91 ? 1.595 10.469 -4.022 1.00 96.81 91 GLY A O 1
ATOM 690 N N . LEU A 1 92 ? 3.817 10.757 -4.209 1.00 96.81 92 LEU A N 1
ATOM 691 C CA . LEU A 1 92 ? 4.070 10.757 -2.767 1.00 96.81 92 LEU A CA 1
ATOM 692 C C . LEU A 1 92 ? 3.473 11.991 -2.072 1.00 96.81 92 LEU A C 1
ATOM 694 O O . LEU A 1 92 ? 2.855 11.862 -1.013 1.00 96.81 92 LEU A O 1
ATOM 698 N N . GLU A 1 93 ? 3.629 13.179 -2.659 1.00 97.38 93 GLU A N 1
ATOM 699 C CA . GLU A 1 93 ? 3.030 14.420 -2.158 1.00 97.38 93 GLU A CA 1
ATOM 700 C C . GLU A 1 93 ? 1.502 14.348 -2.177 1.00 97.38 93 GLU A C 1
ATOM 702 O O . GLU A 1 93 ? 0.857 14.709 -1.192 1.00 97.38 93 GLU A O 1
ATOM 707 N N . GLU A 1 94 ? 0.917 13.830 -3.259 1.00 97.88 94 GLU A N 1
ATOM 708 C CA . GLU A 1 94 ? -0.525 13.613 -3.354 1.00 97.88 94 GLU A CA 1
ATOM 709 C C . GLU A 1 94 ? -1.023 12.695 -2.241 1.00 97.88 94 GLU A C 1
ATOM 711 O O . GLU A 1 94 ? -1.942 13.046 -1.501 1.00 97.88 94 GLU A O 1
ATOM 716 N N . LEU A 1 95 ? -0.365 11.551 -2.064 1.00 97.25 95 LEU A N 1
ATOM 717 C CA . LEU A 1 95 ? -0.720 10.605 -1.018 1.00 97.25 95 LEU A CA 1
ATOM 718 C C . LEU A 1 95 ? -0.570 11.220 0.385 1.00 97.25 95 LEU A C 1
ATOM 720 O O . LEU A 1 95 ? -1.416 11.006 1.252 1.00 97.25 95 LEU A O 1
ATOM 724 N N . THR A 1 96 ? 0.459 12.047 0.589 1.00 96.81 96 THR A N 1
ATOM 725 C CA . THR A 1 96 ? 0.696 12.767 1.850 1.00 96.81 96 THR A CA 1
ATOM 726 C C . THR A 1 96 ? -0.408 13.772 2.157 1.00 96.81 96 THR A C 1
ATOM 728 O O . THR A 1 96 ? -0.863 13.850 3.298 1.00 96.81 96 THR A O 1
ATOM 731 N N . ARG A 1 97 ? -0.886 14.524 1.157 1.00 97.44 97 ARG A N 1
ATOM 732 C CA . ARG A 1 97 ? -1.998 15.477 1.334 1.00 97.44 97 ARG A CA 1
ATOM 733 C C . ARG A 1 97 ? -3.305 14.795 1.725 1.00 97.44 97 ARG A C 1
ATOM 735 O O . ARG A 1 97 ? -4.159 15.425 2.341 1.00 97.44 97 ARG A O 1
ATOM 742 N N . ARG A 1 98 ? -3.454 13.517 1.381 1.00 97.44 98 ARG A N 1
ATOM 743 C CA . ARG A 1 98 ? -4.659 12.720 1.623 1.00 97.44 98 ARG A CA 1
ATOM 744 C C . ARG A 1 98 ? -4.607 11.872 2.892 1.00 97.44 98 ARG A C 1
ATOM 746 O O . ARG A 1 98 ? -5.492 11.052 3.110 1.00 97.44 98 ARG A O 1
ATOM 753 N N . ILE A 1 99 ? -3.620 12.078 3.762 1.00 95.38 99 ILE A N 1
ATOM 754 C CA . ILE A 1 99 ? -3.495 11.314 5.014 1.00 95.38 99 ILE A CA 1
ATOM 755 C C . ILE A 1 99 ? -4.697 11.482 5.963 1.00 95.38 99 ILE A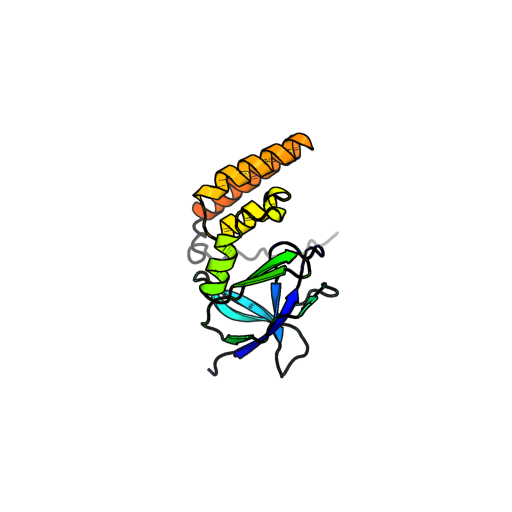 C 1
ATOM 757 O O . ILE A 1 99 ? -4.973 10.603 6.779 1.00 95.38 99 ILE A O 1
ATOM 761 N N . ASP A 1 100 ? -5.440 12.582 5.820 1.00 94.50 100 ASP A N 1
ATOM 762 C CA . ASP A 1 100 ? -6.646 12.895 6.594 1.00 94.50 100 ASP A CA 1
ATOM 763 C C . ASP A 1 100 ? -7.948 12.679 5.802 1.00 94.50 100 ASP A C 1
ATOM 765 O O . ASP A 1 100 ? -9.000 13.200 6.176 1.00 94.50 100 ASP A O 1
ATOM 769 N N . ASP A 1 101 ? -7.898 11.913 4.706 1.00 97.00 101 ASP A N 1
ATOM 770 C CA . ASP A 1 101 ? -9.086 11.589 3.915 1.00 97.00 101 ASP A CA 1
ATOM 771 C C . ASP A 1 101 ? -10.173 10.923 4.794 1.00 97.00 101 ASP A C 1
ATOM 773 O O . ASP A 1 101 ? -9.861 10.016 5.582 1.00 97.00 101 ASP A O 1
ATOM 777 N N . PRO A 1 102 ? -11.457 11.328 4.681 1.00 95.56 102 PRO A N 1
ATOM 778 C CA . PRO A 1 102 ? -12.549 10.762 5.474 1.00 95.56 102 PRO A CA 1
ATOM 779 C C . PRO A 1 102 ? -12.619 9.231 5.457 1.00 95.56 102 PRO A C 1
ATOM 781 O O . PRO A 1 102 ? -12.945 8.619 6.477 1.00 95.56 102 PRO A O 1
ATOM 784 N N . VAL A 1 103 ? -12.254 8.591 4.340 1.00 95.56 103 VAL A N 1
ATOM 785 C CA . VAL A 1 103 ? -12.284 7.127 4.216 1.00 95.56 103 VAL A CA 1
ATOM 786 C C . VAL A 1 103 ? -11.326 6.432 5.194 1.00 95.56 103 VAL A C 1
ATOM 788 O O . VAL A 1 103 ? -11.595 5.312 5.645 1.00 95.56 103 VAL A O 1
ATOM 791 N N . LEU A 1 104 ? -10.227 7.108 5.550 1.00 94.56 104 LEU A N 1
ATOM 792 C CA . LEU A 1 104 ? -9.218 6.640 6.501 1.00 94.56 104 LEU A CA 1
ATOM 793 C C . LEU A 1 104 ? -9.654 6.882 7.945 1.00 94.56 104 LEU A C 1
ATOM 795 O O . LEU A 1 104 ? -9.365 6.064 8.820 1.00 94.56 104 LEU A O 1
ATOM 799 N N . LEU A 1 105 ? -10.417 7.950 8.201 1.00 90.75 105 LEU A N 1
ATOM 800 C CA . LEU A 1 105 ? -11.026 8.187 9.513 1.00 90.75 105 LEU A CA 1
ATOM 801 C C . LEU A 1 105 ? -11.979 7.051 9.888 1.00 90.75 105 LEU A C 1
ATOM 803 O O . LEU A 1 105 ? -12.062 6.655 11.049 1.00 90.75 105 LEU A O 1
ATOM 807 N N . GLU A 1 106 ? -12.676 6.477 8.912 1.00 92.44 106 GLU A N 1
ATOM 808 C CA . GLU A 1 106 ? -13.551 5.325 9.123 1.00 92.44 106 GLU A CA 1
ATOM 809 C C . GLU A 1 106 ? -12.781 4.006 9.281 1.00 92.44 106 GLU A C 1
ATOM 811 O O . GLU A 1 106 ? -13.317 3.049 9.842 1.00 92.44 106 GLU A O 1
ATOM 816 N N . ARG A 1 107 ? -11.514 3.951 8.856 1.00 93.81 107 ARG A N 1
ATOM 817 C CA . ARG A 1 107 ? -10.698 2.730 8.814 1.00 93.81 107 ARG A CA 1
ATOM 818 C C . ARG A 1 107 ? -9.302 2.974 9.385 1.00 93.81 107 ARG A C 1
ATOM 820 O O . ARG A 1 107 ? -8.321 3.036 8.645 1.00 93.81 107 ARG A O 1
ATOM 827 N N . PRO A 1 108 ? -9.180 3.045 10.719 1.00 91.75 108 PRO A N 1
ATOM 828 C CA . PRO A 1 108 ? -7.945 3.490 11.349 1.00 91.75 108 PRO A CA 1
ATOM 829 C C . PRO A 1 108 ? -6.763 2.533 11.130 1.00 91.75 108 PRO A C 1
ATOM 831 O O . PRO A 1 108 ? -5.626 2.978 11.191 1.00 91.75 108 PRO A O 1
ATOM 834 N N . MET A 1 109 ? -6.996 1.249 10.819 1.00 93.12 109 MET A N 1
ATOM 835 C CA . MET A 1 109 ? -5.902 0.329 10.463 1.00 93.12 109 MET A CA 1
ATOM 836 C C . MET A 1 109 ? -5.230 0.732 9.144 1.00 93.12 109 MET A C 1
ATOM 838 O O . MET A 1 109 ? -4.008 0.794 9.090 1.00 93.12 109 MET A O 1
ATOM 842 N N . LEU A 1 110 ? -6.014 1.116 8.130 1.00 94.94 110 LEU A N 1
ATOM 843 C CA . LEU A 1 110 ? -5.470 1.636 6.871 1.00 94.94 110 LEU A CA 1
ATOM 844 C C . LEU A 1 110 ? -4.760 2.977 7.073 1.00 94.94 110 LEU A C 1
ATOM 846 O O . LEU A 1 110 ? -3.750 3.242 6.430 1.00 94.94 110 LEU A O 1
ATOM 850 N N . ALA A 1 111 ? -5.259 3.812 7.989 1.00 95.12 111 ALA A N 1
ATOM 851 C CA . ALA A 1 111 ? -4.586 5.057 8.349 1.00 95.12 111 ALA A CA 1
ATOM 852 C C . ALA A 1 111 ? -3.205 4.804 8.982 1.00 95.12 111 ALA A C 1
ATOM 854 O O . ALA A 1 111 ? -2.263 5.536 8.688 1.00 95.12 111 ALA A O 1
ATOM 855 N N . VAL A 1 112 ? -3.071 3.765 9.821 1.00 94.94 112 VAL A N 1
ATOM 856 C CA . VAL A 1 112 ? -1.774 3.339 10.375 1.00 94.94 112 VAL A CA 1
ATOM 857 C C . VAL A 1 112 ? -0.850 2.849 9.261 1.00 94.94 112 VAL A C 1
ATOM 859 O O . VAL A 1 112 ? 0.267 3.343 9.166 1.00 94.94 112 VAL A O 1
ATOM 862 N N . GLU A 1 113 ? -1.312 1.947 8.390 1.00 94.75 113 GLU A N 1
ATOM 863 C CA . GLU A 1 113 ? -0.514 1.445 7.258 1.00 94.75 113 GLU A CA 1
ATOM 864 C C . GLU A 1 113 ? 0.007 2.586 6.377 1.00 94.75 113 GLU A C 1
ATOM 866 O O . GLU A 1 113 ? 1.190 2.626 6.028 1.00 94.75 113 GLU A O 1
ATOM 871 N N . LEU A 1 114 ? -0.863 3.547 6.057 1.00 96.50 114 LEU A N 1
ATOM 872 C CA . LEU A 1 114 ? -0.494 4.691 5.241 1.00 96.50 114 LEU A CA 1
ATOM 873 C C . LEU A 1 114 ? 0.504 5.614 5.952 1.00 96.50 114 LEU A C 1
ATOM 875 O O . LEU A 1 114 ? 1.487 6.037 5.346 1.00 96.50 114 LEU A O 1
ATOM 879 N N . ALA A 1 115 ? 0.294 5.904 7.238 1.00 95.56 115 ALA A N 1
ATOM 880 C CA . ALA A 1 115 ? 1.231 6.701 8.026 1.00 95.56 115 ALA A CA 1
ATOM 881 C C . ALA A 1 115 ? 2.603 6.017 8.148 1.00 95.56 115 ALA A C 1
ATOM 883 O O . ALA A 1 115 ? 3.626 6.697 8.064 1.00 95.56 115 ALA A O 1
ATOM 884 N N . THR A 1 116 ? 2.643 4.684 8.266 1.00 94.00 116 THR A N 1
ATOM 885 C CA . THR A 1 116 ? 3.892 3.909 8.267 1.00 94.00 116 THR A CA 1
ATOM 886 C C . THR A 1 116 ? 4.602 4.031 6.924 1.00 94.00 116 THR A C 1
ATOM 888 O O . THR A 1 116 ? 5.794 4.333 6.890 1.00 94.00 116 THR A O 1
ATOM 891 N N . PHE A 1 117 ? 3.878 3.863 5.814 1.00 95.38 117 PHE A N 1
ATOM 892 C CA . PHE A 1 117 ? 4.438 4.019 4.470 1.00 95.38 117 PHE A CA 1
ATOM 893 C C . PHE A 1 117 ? 5.032 5.418 4.245 1.00 95.38 117 PHE A C 1
ATOM 895 O O . PHE A 1 117 ? 6.141 5.549 3.732 1.00 95.38 117 PHE A O 1
ATOM 902 N N . LEU A 1 118 ? 4.325 6.460 4.688 1.00 95.19 118 LEU A N 1
ATOM 903 C CA . LEU A 1 118 ? 4.764 7.855 4.589 1.00 95.19 118 LEU A CA 1
ATOM 904 C C . LEU A 1 118 ? 5.806 8.257 5.645 1.00 95.19 118 LEU A C 1
ATOM 906 O O . LEU A 1 118 ? 6.259 9.401 5.632 1.00 95.19 118 LEU A O 1
ATOM 910 N N . ARG A 1 119 ? 6.175 7.353 6.565 1.00 93.25 119 ARG A N 1
ATOM 911 C CA . ARG A 1 119 ? 7.078 7.621 7.700 1.00 93.25 119 ARG A CA 1
ATOM 912 C C . ARG A 1 119 ? 6.638 8.833 8.538 1.00 93.25 119 ARG A C 1
ATOM 914 O O . ARG A 1 119 ? 7.443 9.689 8.899 1.00 93.25 119 ARG A O 1
ATOM 921 N N . ARG A 1 120 ? 5.334 8.930 8.814 1.00 93.81 120 ARG A N 1
ATOM 922 C CA . ARG A 1 120 ? 4.716 9.996 9.621 1.00 93.81 120 ARG A CA 1
ATOM 923 C C . ARG A 1 120 ? 4.527 9.545 11.062 1.00 93.81 120 ARG A C 1
ATOM 925 O O . ARG A 1 120 ? 3.408 9.285 11.507 1.00 93.81 120 ARG A O 1
ATOM 932 N N . ASP A 1 121 ? 5.638 9.456 11.786 1.00 90.69 121 ASP A N 1
ATOM 933 C CA . ASP A 1 121 ? 5.663 9.016 13.188 1.00 90.69 121 ASP A CA 1
ATOM 934 C C . ASP A 1 121 ? 4.802 9.895 14.102 1.00 90.69 121 ASP A C 1
ATOM 936 O O . ASP A 1 121 ? 4.208 9.405 15.063 1.00 90.69 121 ASP A O 1
ATOM 940 N N . ASP A 1 122 ? 4.666 11.177 13.754 1.00 90.88 122 ASP A N 1
ATOM 941 C CA . ASP A 1 122 ? 3.796 12.135 14.434 1.00 90.88 122 ASP A CA 1
ATOM 942 C C . ASP A 1 122 ? 2.312 11.746 14.371 1.00 90.88 122 ASP A C 1
ATOM 944 O O . ASP A 1 122 ? 1.560 12.054 15.290 1.00 90.88 122 ASP A O 1
ATOM 948 N N . LEU A 1 123 ? 1.895 11.030 13.323 1.00 90.38 123 LEU A N 1
ATOM 949 C CA . LEU A 1 123 ? 0.518 10.564 13.149 1.00 90.38 123 LEU A CA 1
ATOM 950 C C . LEU A 1 123 ? 0.314 9.132 13.649 1.00 90.38 123 LEU A C 1
ATOM 952 O O . LEU A 1 123 ? -0.801 8.764 14.029 1.00 90.38 123 LEU A O 1
ATOM 956 N N . LEU A 1 124 ? 1.365 8.308 13.652 1.00 90.25 124 LEU A N 1
ATOM 957 C CA . LEU A 1 124 ? 1.257 6.885 13.973 1.00 90.25 124 LEU A CA 1
ATOM 958 C C . LEU A 1 124 ? 0.669 6.632 15.359 1.00 90.25 124 LEU A C 1
ATOM 960 O O . LEU A 1 124 ? -0.196 5.767 15.501 1.00 90.25 124 LEU A O 1
ATOM 964 N N . VAL A 1 125 ? 1.095 7.397 16.366 1.00 89.44 125 VAL A N 1
ATOM 965 C CA . VAL A 1 125 ? 0.627 7.225 17.749 1.00 89.44 125 VAL A CA 1
ATOM 966 C C . VAL A 1 125 ? -0.877 7.478 17.853 1.00 89.44 125 VAL A C 1
ATOM 968 O O . VAL A 1 125 ? -1.609 6.628 18.365 1.00 89.44 125 VAL A O 1
ATOM 971 N N . ASP A 1 126 ? -1.359 8.595 17.310 1.00 90.62 126 ASP A N 1
ATOM 972 C CA . ASP A 1 126 ? -2.774 8.968 17.379 1.00 90.62 126 ASP A CA 1
ATOM 973 C C . ASP A 1 126 ? -3.659 7.975 16.614 1.00 90.62 126 ASP A C 1
ATOM 975 O O . ASP A 1 126 ? -4.705 7.541 17.113 1.00 90.62 126 ASP A O 1
ATOM 979 N N . ARG A 1 127 ? -3.218 7.538 15.425 1.00 92.38 127 ARG A N 1
ATOM 980 C CA . ARG A 1 127 ? -3.938 6.520 14.644 1.00 92.38 127 ARG A CA 1
ATOM 981 C C . ARG A 1 127 ? -3.944 5.166 15.354 1.00 92.38 127 ARG A C 1
ATOM 983 O O . ARG A 1 127 ? -4.988 4.513 15.395 1.00 92.38 127 ARG A O 1
ATOM 990 N N . ALA A 1 128 ? -2.838 4.767 15.979 1.00 92.00 128 ALA A N 1
ATOM 991 C CA . ALA A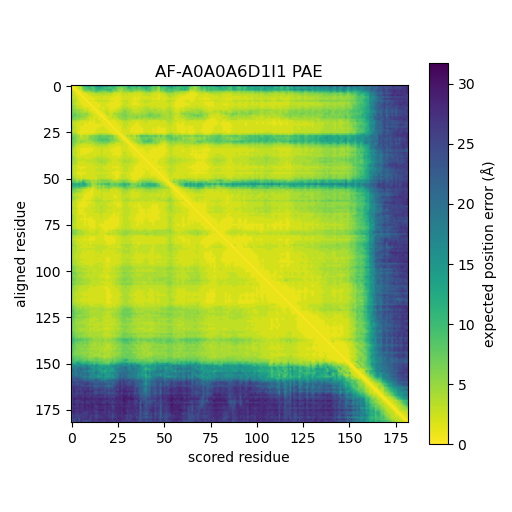 1 128 ? -2.754 3.526 16.745 1.00 92.00 128 ALA A CA 1
ATOM 992 C C . ALA A 1 128 ? -3.665 3.536 17.985 1.00 92.00 128 ALA A C 1
ATOM 994 O O . ALA A 1 128 ? -4.345 2.541 18.263 1.00 92.00 128 ALA A O 1
ATOM 995 N N . ILE A 1 129 ? -3.739 4.663 18.703 1.00 92.88 129 ILE A N 1
ATOM 996 C CA . ILE A 1 129 ? -4.677 4.853 19.819 1.00 92.88 129 ILE A CA 1
ATOM 997 C C . ILE A 1 129 ? -6.118 4.671 19.333 1.00 92.88 129 ILE A C 1
ATOM 999 O O . ILE A 1 129 ? -6.903 3.974 19.983 1.00 92.88 129 ILE A O 1
ATOM 1003 N N . GLU A 1 130 ? -6.463 5.245 18.180 1.00 94.38 130 GLU A N 1
ATOM 1004 C CA . GLU A 1 130 ? -7.798 5.125 17.596 1.00 94.38 130 GLU A CA 1
ATOM 1005 C C . GLU A 1 130 ? -8.133 3.681 17.185 1.00 94.38 130 GLU A C 1
ATOM 1007 O O . GLU A 1 130 ? -9.222 3.196 17.515 1.00 94.38 130 GLU A O 1
ATOM 1012 N N . VAL A 1 131 ? -7.202 2.954 16.547 1.00 95.19 131 VAL A N 1
ATOM 1013 C CA . VAL A 1 131 ? -7.368 1.515 16.254 1.00 95.19 131 VAL A CA 1
ATOM 1014 C C . VAL A 1 131 ? -7.655 0.743 17.537 1.00 95.19 131 VAL A C 1
ATOM 1016 O O . VAL A 1 131 ? -8.663 0.036 17.628 1.00 95.19 131 VAL A O 1
ATOM 1019 N N . HIS A 1 132 ? -6.808 0.908 18.555 1.00 95.81 132 HIS A N 1
ATOM 1020 C CA . HIS A 1 132 ? -6.957 0.206 19.825 1.00 95.81 132 HIS A CA 1
ATOM 1021 C C . HIS A 1 132 ? -8.297 0.528 20.499 1.00 95.81 132 HIS A C 1
ATOM 1023 O O . HIS A 1 132 ? -8.983 -0.374 20.988 1.00 95.81 132 HIS A O 1
ATOM 1029 N N . ARG A 1 133 ? -8.708 1.803 20.499 1.00 96.38 133 ARG A N 1
ATOM 1030 C CA . ARG A 1 133 ? -9.991 2.248 21.056 1.00 96.38 133 ARG A CA 1
ATOM 1031 C C . ARG A 1 133 ? -11.166 1.545 20.375 1.00 96.38 133 ARG A C 1
ATOM 1033 O O . ARG A 1 133 ? -12.032 1.029 21.081 1.00 96.38 133 ARG A O 1
ATOM 1040 N N . ARG A 1 134 ? -11.184 1.469 19.038 1.00 95.25 134 ARG A N 1
ATOM 1041 C CA . ARG A 1 134 ? -12.252 0.787 18.281 1.00 95.25 134 ARG A CA 1
ATOM 1042 C C . ARG A 1 134 ? -12.254 -0.720 18.476 1.00 95.25 134 ARG A C 1
ATOM 1044 O O . ARG A 1 134 ? -13.308 -1.304 18.721 1.00 95.25 134 ARG A O 1
ATOM 1051 N N . LEU A 1 135 ? -11.083 -1.353 18.431 1.00 95.44 135 LEU A N 1
ATOM 1052 C CA . LEU A 1 135 ? -10.974 -2.783 18.711 1.00 95.44 135 LEU A CA 1
ATOM 1053 C C . LEU A 1 135 ? -11.517 -3.094 20.103 1.00 95.44 135 LEU A C 1
ATOM 1055 O O . LEU A 1 135 ? -12.292 -4.031 20.258 1.00 95.44 135 LEU A O 1
ATOM 1059 N N . ARG A 1 136 ? -11.199 -2.265 21.104 1.00 97.00 136 ARG A N 1
ATOM 1060 C CA . ARG A 1 136 ? -11.633 -2.474 22.489 1.00 97.00 136 ARG A CA 1
ATOM 1061 C C . ARG A 1 136 ? -13.145 -2.350 22.674 1.00 97.00 136 ARG A C 1
ATOM 1063 O O . ARG A 1 136 ? -13.678 -3.025 23.552 1.00 97.00 136 ARG A O 1
ATOM 1070 N N . GLN A 1 137 ? -13.828 -1.540 21.860 1.00 96.88 137 GLN A N 1
ATOM 1071 C CA . GLN A 1 137 ? -15.297 -1.460 21.846 1.00 96.88 137 GLN A CA 1
ATOM 1072 C C . GLN A 1 137 ? -15.948 -2.772 21.389 1.00 96.88 137 GLN A C 1
ATOM 1074 O O . GLN A 1 137 ? -17.052 -3.082 21.823 1.00 96.88 137 GLN A O 1
ATOM 1079 N N . THR A 1 138 ? -15.257 -3.550 20.551 1.00 95.94 138 THR A N 1
ATOM 1080 C CA . THR A 1 138 ? -15.762 -4.829 20.028 1.00 95.94 138 THR A CA 1
ATOM 1081 C C . THR A 1 138 ? -15.253 -6.019 20.847 1.00 95.94 138 THR A C 1
ATOM 1083 O O . THR A 1 138 ? -16.005 -6.928 21.182 1.00 95.94 138 THR A O 1
ATOM 1086 N N . SER A 1 139 ? -13.962 -6.032 21.180 1.00 97.62 139 SER A N 1
ATOM 1087 C CA . SER A 1 139 ? -13.291 -7.100 21.917 1.00 97.62 139 SER A CA 1
ATOM 1088 C C . SER A 1 139 ? -12.027 -6.583 22.603 1.00 97.62 139 SER A C 1
ATOM 1090 O O . SER A 1 139 ? -11.026 -6.258 21.963 1.00 97.62 139 SER A O 1
ATOM 1092 N N . ARG A 1 140 ? -12.030 -6.589 23.942 1.00 97.25 140 ARG A N 1
ATOM 1093 C CA . ARG A 1 140 ? -10.844 -6.244 24.740 1.00 97.25 140 ARG A CA 1
ATOM 1094 C C . ARG A 1 140 ? -9.647 -7.140 24.412 1.00 97.25 140 ARG A C 1
ATOM 1096 O O . ARG A 1 140 ? -8.546 -6.632 24.252 1.00 97.25 140 ARG A O 1
ATOM 1103 N N . LYS A 1 141 ? -9.875 -8.451 24.261 1.00 97.31 141 LYS A N 1
ATOM 1104 C CA . LYS A 1 141 ? -8.816 -9.415 23.928 1.00 97.31 141 LYS A CA 1
ATOM 1105 C C . LYS A 1 141 ? -8.159 -9.077 22.588 1.00 97.31 141 LYS A C 1
ATOM 1107 O O . LYS A 1 141 ? -6.939 -9.083 22.509 1.00 97.31 141 LYS A O 1
ATOM 1112 N N . ALA A 1 142 ? -8.953 -8.755 21.563 1.00 94.69 142 ALA A N 1
ATOM 1113 C CA . ALA A 1 142 ? -8.422 -8.388 20.250 1.00 94.69 142 ALA A CA 1
ATOM 1114 C C . ALA A 1 142 ? -7.594 -7.097 20.311 1.00 94.69 142 ALA A C 1
ATOM 1116 O O . ALA A 1 142 ? -6.528 -7.036 19.710 1.00 94.69 142 ALA A O 1
ATOM 1117 N N . ALA A 1 143 ? -8.049 -6.098 21.073 1.00 95.12 143 ALA A N 1
ATOM 1118 C CA . ALA A 1 143 ? -7.321 -4.846 21.256 1.00 95.12 143 ALA A CA 1
ATOM 1119 C C . ALA A 1 143 ? -5.969 -5.047 21.958 1.00 95.12 143 ALA A C 1
ATOM 1121 O O . ALA A 1 143 ? -4.956 -4.551 21.471 1.00 95.12 143 ALA A O 1
ATOM 1122 N N . ASP A 1 144 ? -5.949 -5.804 23.062 1.00 94.38 144 ASP A N 1
ATOM 1123 C CA . ASP A 1 144 ? -4.717 -6.104 23.798 1.00 94.38 144 ASP A CA 1
ATOM 1124 C C . ASP A 1 144 ? -3.745 -6.925 22.925 1.00 94.38 144 ASP A C 1
ATOM 1126 O O . ASP A 1 144 ? -2.578 -6.567 22.816 1.00 94.38 144 ASP A O 1
ATOM 1130 N N . THR A 1 145 ? -4.230 -7.956 22.216 1.00 94.00 145 THR A N 1
ATOM 1131 C CA . THR A 1 145 ? -3.398 -8.741 21.281 1.00 94.00 145 THR A CA 1
ATOM 1132 C C . THR A 1 145 ? -2.846 -7.891 20.140 1.00 94.00 145 THR A C 1
ATOM 1134 O O . THR A 1 145 ? -1.669 -8.009 19.818 1.00 94.00 145 THR A O 1
ATOM 1137 N N . TRP A 1 146 ? -3.666 -7.031 19.531 1.00 94.12 146 TRP A N 1
ATOM 1138 C CA . TRP A 1 146 ? -3.211 -6.137 18.468 1.00 94.12 146 TRP A CA 1
ATOM 1139 C C . TRP A 1 146 ? -2.128 -5.181 18.973 1.00 94.12 146 TRP A C 1
ATOM 1141 O O . TRP A 1 146 ? -1.075 -5.097 18.355 1.00 94.12 146 TRP A O 1
ATOM 1151 N N . ARG A 1 147 ? -2.337 -4.532 20.128 1.00 92.31 147 ARG A N 1
ATOM 1152 C CA . ARG A 1 147 ? -1.340 -3.644 20.747 1.00 92.31 147 ARG A CA 1
ATOM 1153 C C . ARG A 1 147 ? -0.025 -4.379 20.982 1.00 92.31 147 ARG A C 1
ATOM 1155 O O . ARG A 1 147 ? 1.031 -3.867 20.624 1.00 92.31 147 ARG A O 1
ATOM 1162 N N . ASP A 1 148 ? -0.097 -5.556 21.598 1.00 91.44 148 ASP A N 1
ATOM 1163 C CA . ASP A 1 148 ? 1.090 -6.332 21.933 1.00 91.44 148 ASP A CA 1
ATOM 1164 C C . ASP A 1 148 ? 1.834 -6.732 20.654 1.00 91.44 148 ASP A C 1
ATOM 1166 O O . ASP A 1 148 ? 3.041 -6.536 20.573 1.00 91.44 148 ASP A O 1
ATOM 1170 N N . LEU A 1 149 ? 1.129 -7.189 19.614 1.00 87.69 149 LEU A N 1
ATOM 1171 C CA . LEU A 1 149 ? 1.749 -7.494 18.326 1.00 87.69 149 LEU A CA 1
ATOM 1172 C C . LEU A 1 149 ? 2.360 -6.250 17.680 1.00 87.69 149 LEU A C 1
ATOM 1174 O O . LEU A 1 149 ? 3.523 -6.313 17.304 1.00 87.69 149 LEU A O 1
ATOM 1178 N N . SER A 1 150 ? 1.647 -5.127 17.592 1.00 84.06 150 SER A N 1
ATOM 1179 C CA . SER A 1 150 ? 2.137 -3.899 16.949 1.00 84.06 150 SER A CA 1
ATOM 1180 C C . SER A 1 150 ? 3.349 -3.283 17.660 1.00 84.06 150 SER A C 1
ATOM 1182 O O . SER A 1 150 ? 4.260 -2.790 17.000 1.00 84.06 150 SER A O 1
ATOM 1184 N N . ILE A 1 151 ? 3.408 -3.340 18.995 1.00 77.44 151 ILE A N 1
ATOM 1185 C CA . ILE A 1 151 ? 4.555 -2.830 19.764 1.00 77.44 151 ILE A CA 1
ATOM 1186 C C . ILE A 1 151 ? 5.724 -3.821 19.713 1.00 77.44 151 ILE A C 1
ATOM 1188 O O . ILE A 1 151 ? 6.860 -3.430 19.447 1.00 77.44 151 ILE A O 1
ATOM 1192 N N . LEU A 1 152 ? 5.462 -5.108 19.963 1.00 71.69 152 LEU A N 1
ATOM 1193 C CA . LEU A 1 152 ? 6.519 -6.112 20.091 1.00 71.69 152 LEU A CA 1
ATOM 1194 C C . LEU A 1 152 ? 7.154 -6.473 18.747 1.00 71.69 152 LEU A C 1
ATOM 1196 O O . LEU A 1 152 ? 8.354 -6.727 18.719 1.00 71.69 152 LEU A O 1
ATOM 1200 N N . THR A 1 153 ? 6.405 -6.480 17.638 1.00 68.00 153 THR A N 1
ATOM 1201 C CA . THR A 1 153 ? 7.010 -6.716 16.310 1.00 68.00 153 THR A CA 1
ATOM 1202 C C . THR A 1 153 ? 7.935 -5.580 15.895 1.00 68.00 153 THR A C 1
ATOM 1204 O O . THR A 1 153 ? 9.005 -5.856 15.362 1.00 68.00 153 THR A O 1
ATOM 1207 N N . THR A 1 154 ? 7.585 -4.332 16.211 1.00 64.81 154 THR A N 1
ATOM 1208 C CA . THR A 1 154 ? 8.450 -3.175 15.941 1.00 64.81 154 THR A CA 1
ATOM 1209 C C . THR A 1 154 ? 9.722 -3.234 16.792 1.00 64.81 154 THR A C 1
ATOM 1211 O O . THR A 1 154 ? 10.825 -3.184 16.260 1.00 64.81 154 THR A O 1
ATOM 1214 N N . ALA A 1 155 ? 9.591 -3.484 18.102 1.00 59.28 155 ALA A N 1
ATOM 1215 C CA . ALA A 1 155 ? 10.742 -3.619 18.999 1.00 59.28 155 ALA A CA 1
ATOM 1216 C C . ALA A 1 155 ? 11.656 -4.804 18.634 1.00 59.28 155 ALA A C 1
ATOM 1218 O O . ALA A 1 155 ? 12.876 -4.726 18.782 1.00 59.28 155 ALA A O 1
ATOM 1219 N N . ALA A 1 156 ? 11.078 -5.907 18.147 1.00 57.34 156 ALA A N 1
ATOM 1220 C CA . ALA A 1 156 ? 11.847 -7.036 17.645 1.00 57.34 156 ALA A CA 1
ATOM 1221 C C . ALA A 1 156 ? 12.571 -6.691 16.338 1.00 57.34 156 ALA A C 1
ATOM 1223 O O . ALA A 1 156 ? 13.714 -7.095 16.181 1.00 57.34 156 ALA A O 1
ATOM 1224 N N . ALA A 1 157 ? 11.956 -5.938 15.422 1.00 59.47 157 ALA A N 1
ATOM 1225 C CA . ALA A 1 157 ? 12.604 -5.524 14.179 1.00 59.47 157 ALA A CA 1
ATOM 1226 C C . ALA A 1 157 ? 13.813 -4.603 14.429 1.00 59.47 157 ALA A C 1
ATOM 1228 O O . ALA A 1 157 ? 14.855 -4.803 13.809 1.00 59.47 157 ALA A O 1
ATOM 1229 N N . ASP A 1 158 ? 13.705 -3.670 15.380 1.00 59.16 158 ASP A N 1
ATOM 1230 C CA . ASP A 1 158 ? 14.782 -2.724 15.712 1.00 59.16 158 ASP A CA 1
ATOM 1231 C C . ASP A 1 158 ? 15.917 -3.360 16.536 1.00 59.16 158 ASP A C 1
ATOM 1233 O O . ASP A 1 158 ? 17.069 -2.937 16.451 1.00 59.16 158 ASP A O 1
ATOM 1237 N N . GLY A 1 159 ? 15.607 -4.377 17.349 1.00 52.75 159 GLY A N 1
ATOM 1238 C CA . GLY A 1 159 ? 16.576 -5.068 18.209 1.00 52.75 159 GLY A CA 1
ATOM 1239 C C . GLY A 1 159 ? 17.163 -6.357 17.625 1.00 52.75 159 GLY A C 1
ATOM 1240 O O . GLY A 1 159 ? 18.139 -6.885 18.162 1.00 52.75 159 GLY A O 1
ATOM 1241 N N . TRP A 1 160 ? 16.584 -6.898 16.552 1.0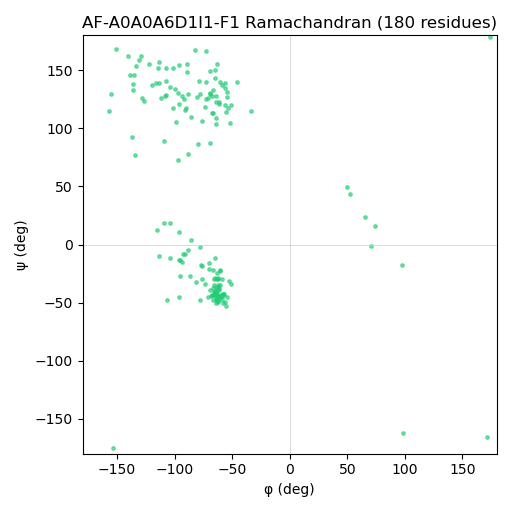0 49.50 160 TRP A N 1
ATOM 1242 C CA . TRP A 1 160 ? 17.057 -8.118 15.901 1.00 49.50 160 TRP A CA 1
ATOM 1243 C C . TRP A 1 160 ? 18.108 -7.779 14.843 1.00 49.50 160 TRP A C 1
ATOM 1245 O O . TRP A 1 160 ? 17.853 -7.814 13.637 1.00 49.50 160 TRP A O 1
ATOM 1255 N N . GLU A 1 161 ? 19.338 -7.512 15.285 1.00 55.00 161 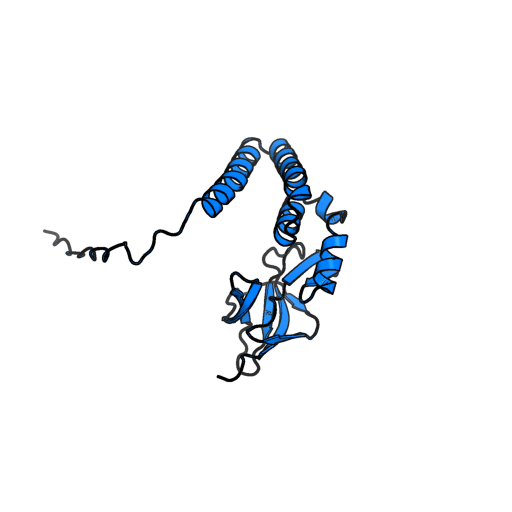GLU A N 1
ATOM 1256 C CA . GLU A 1 161 ? 20.489 -7.740 14.414 1.00 55.00 161 GLU A CA 1
ATOM 1257 C C . GLU A 1 161 ? 20.426 -9.206 13.970 1.00 55.00 161 GLU A C 1
ATOM 1259 O O . GLU A 1 161 ? 20.517 -10.117 14.800 1.00 55.00 161 GLU A O 1
ATOM 1264 N N . ARG A 1 162 ? 20.214 -9.462 12.668 1.00 50.00 162 ARG A N 1
ATOM 1265 C CA . ARG A 1 162 ? 20.272 -10.832 12.139 1.00 50.00 162 ARG A CA 1
ATOM 1266 C C . ARG A 1 162 ? 21.594 -11.436 12.620 1.00 50.00 162 ARG A C 1
ATOM 1268 O O . ARG A 1 162 ? 22.636 -10.877 12.274 1.00 50.00 162 ARG A O 1
ATOM 1275 N N . PRO A 1 163 ? 21.586 -12.546 13.383 1.00 52.56 163 PRO A N 1
ATOM 1276 C CA . PRO A 1 163 ? 22.828 -13.166 13.807 1.00 52.56 163 PRO A CA 1
ATOM 1277 C C . PRO A 1 163 ? 23.665 -13.432 12.559 1.00 52.56 163 PRO A C 1
ATOM 1279 O O . PRO A 1 163 ? 23.158 -14.007 11.592 1.00 52.56 163 PRO A O 1
ATOM 1282 N N . ASP A 1 164 ? 24.912 -12.952 12.567 1.00 51.53 164 ASP A N 1
ATOM 1283 C CA . ASP A 1 164 ? 25.851 -13.135 11.465 1.00 51.53 164 ASP A CA 1
ATOM 1284 C C . ASP A 1 164 ? 25.905 -14.627 11.129 1.00 51.53 164 ASP A C 1
ATOM 1286 O O . ASP A 1 164 ? 26.469 -15.442 11.865 1.00 51.53 164 ASP A O 1
ATOM 1290 N N . THR A 1 165 ? 25.269 -15.001 10.019 1.00 51.88 165 THR A N 1
ATOM 1291 C CA . THR A 1 165 ? 25.154 -16.398 9.588 1.00 51.88 165 THR A CA 1
ATOM 1292 C C . THR A 1 165 ? 26.518 -16.994 9.250 1.00 51.88 165 THR A C 1
ATOM 1294 O O . THR A 1 165 ? 26.639 -18.212 9.165 1.00 51.88 165 THR A O 1
ATOM 1297 N N . ARG A 1 166 ? 27.575 -16.171 9.155 1.00 57.06 166 ARG A N 1
ATOM 1298 C CA . ARG A 1 166 ? 28.967 -16.624 9.039 1.00 57.06 166 ARG A CA 1
ATOM 1299 C C . ARG A 1 166 ? 29.563 -17.109 10.365 1.00 57.06 166 ARG A C 1
ATOM 1301 O O . ARG A 1 166 ? 30.565 -17.818 10.339 1.00 57.06 166 ARG A O 1
ATOM 1308 N N . ARG A 1 167 ? 28.972 -16.762 11.517 1.00 50.28 167 ARG A N 1
ATOM 1309 C CA . ARG A 1 167 ? 29.373 -17.258 12.851 1.00 50.28 167 ARG A CA 1
ATOM 1310 C C . ARG A 1 167 ? 28.592 -18.485 13.312 1.00 50.28 167 ARG A C 1
ATOM 1312 O O . ARG A 1 167 ? 29.032 -19.169 14.235 1.00 50.28 167 ARG A O 1
ATOM 1319 N N . LEU A 1 168 ? 27.469 -18.795 12.670 1.00 46.53 168 LEU A N 1
ATOM 1320 C CA . LEU A 1 168 ? 26.772 -20.060 12.875 1.00 46.53 168 LEU A CA 1
ATOM 1321 C C . LEU A 1 168 ? 27.494 -21.134 12.058 1.00 46.53 168 LEU A C 1
ATOM 1323 O O . LEU A 1 168 ? 27.170 -21.386 10.900 1.00 46.53 168 LEU A O 1
ATOM 1327 N N . GLY A 1 169 ? 28.521 -21.732 12.668 1.00 47.19 169 GLY A N 1
ATOM 1328 C CA . GLY A 1 169 ? 29.171 -22.929 12.143 1.00 47.19 169 GLY A CA 1
ATOM 1329 C C . GLY A 1 169 ? 28.125 -23.955 11.701 1.00 47.19 169 GLY A C 1
ATOM 1330 O O . GLY A 1 169 ? 27.085 -24.088 12.345 1.00 47.19 169 GLY A O 1
ATOM 1331 N N . ALA A 1 170 ? 28.398 -24.616 10.572 1.00 48.50 170 ALA A N 1
ATOM 1332 C CA . ALA A 1 170 ? 27.504 -25.544 9.889 1.00 48.50 170 ALA A CA 1
ATOM 1333 C C . ALA A 1 170 ? 26.622 -26.332 10.868 1.00 48.50 170 ALA A C 1
ATOM 1335 O O . ALA A 1 170 ? 27.114 -27.126 11.673 1.00 48.50 170 ALA A O 1
ATOM 1336 N N . TRP A 1 171 ? 25.313 -26.093 10.794 1.00 41.25 171 TRP A N 1
ATOM 1337 C CA . TRP A 1 171 ? 24.330 -26.856 11.546 1.00 41.25 171 TRP A CA 1
ATOM 1338 C C . TRP A 1 171 ? 24.523 -28.337 11.189 1.00 41.25 171 TRP A C 1
ATOM 1340 O O . TRP A 1 171 ? 24.437 -28.675 10.004 1.00 41.25 171 TRP A O 1
ATOM 1350 N N . PRO A 1 172 ? 24.827 -29.230 12.148 1.00 44.06 172 PRO A N 1
ATOM 1351 C CA . PRO A 1 172 ? 25.048 -30.628 11.825 1.00 44.06 172 PRO A CA 1
ATOM 1352 C C . PRO A 1 172 ? 23.757 -31.189 11.233 1.00 44.06 172 PRO A C 1
ATOM 1354 O O . PRO A 1 172 ? 22.693 -31.140 11.860 1.00 44.06 172 PRO A O 1
ATOM 1357 N N . ALA A 1 173 ? 23.851 -31.685 9.999 1.00 45.91 173 ALA A N 1
ATOM 1358 C CA . ALA A 1 173 ? 22.767 -32.393 9.346 1.00 45.91 173 ALA A CA 1
ATOM 1359 C C . ALA A 1 173 ? 22.324 -33.527 10.277 1.00 45.91 173 ALA A C 1
ATOM 1361 O O . ALA A 1 173 ? 23.115 -34.409 10.614 1.00 45.91 173 ALA A O 1
ATOM 1362 N N . ARG A 1 174 ? 21.070 -33.484 10.741 1.00 47.44 174 ARG A N 1
ATOM 1363 C CA . ARG A 1 174 ? 20.503 -34.590 11.512 1.00 47.44 174 ARG A CA 1
ATOM 1364 C C . ARG A 1 174 ? 20.454 -35.797 10.585 1.00 47.44 174 ARG A C 1
ATOM 1366 O O . ARG A 1 174 ? 19.662 -35.823 9.648 1.00 47.44 174 ARG A O 1
ATOM 1373 N N . SER A 1 175 ? 21.312 -36.774 10.845 1.00 52.09 175 SER A N 1
ATOM 1374 C CA . SER A 1 175 ? 21.254 -38.086 10.224 1.00 52.09 175 SER A CA 1
ATOM 1375 C C . SER A 1 175 ? 19.952 -38.762 10.648 1.00 52.09 175 SER A C 1
ATOM 1377 O O . SER A 1 175 ? 19.787 -39.228 11.774 1.00 52.09 175 SER A O 1
ATOM 1379 N N . SER A 1 176 ? 18.990 -38.791 9.736 1.00 55.31 176 SER A N 1
ATOM 1380 C CA . SER A 1 176 ? 17.806 -39.633 9.830 1.00 55.31 176 SER A CA 1
ATOM 1381 C C . SER A 1 176 ? 18.231 -41.091 9.654 1.00 55.31 176 SER A C 1
ATOM 1383 O O . SER A 1 176 ? 18.239 -41.625 8.548 1.00 55.31 176 SER A O 1
ATOM 1385 N N . GLN A 1 177 ? 18.611 -41.754 10.749 1.00 53.44 177 GLN A N 1
ATOM 1386 C CA . GLN A 1 177 ? 18.660 -43.213 10.757 1.00 53.44 177 GLN A CA 1
ATOM 1387 C C . GLN A 1 177 ? 17.224 -43.763 10.780 1.00 53.44 177 GLN A C 1
ATOM 1389 O O . GLN A 1 177 ? 16.447 -43.395 11.668 1.00 53.44 177 GLN A O 1
ATOM 1394 N N . PRO A 1 178 ? 16.846 -44.636 9.833 1.00 59.66 178 PRO A N 1
ATOM 1395 C CA . PRO A 1 178 ? 15.557 -45.305 9.874 1.00 59.66 178 PRO A CA 1
ATOM 1396 C C . PRO A 1 178 ? 15.519 -46.273 11.063 1.00 59.66 178 PRO A C 1
ATOM 1398 O O . PRO A 1 178 ? 16.399 -47.118 11.227 1.00 59.66 178 PRO A O 1
ATOM 1401 N N . ARG A 1 179 ? 14.483 -46.158 11.902 1.00 63.41 179 ARG A N 1
ATOM 1402 C CA . ARG A 1 179 ? 14.160 -47.176 12.908 1.00 63.41 179 ARG A CA 1
ATOM 1403 C C . ARG A 1 179 ? 13.716 -48.446 12.182 1.00 63.41 179 ARG A C 1
ATOM 1405 O O . ARG A 1 179 ? 12.660 -48.451 11.556 1.00 63.41 179 ARG A O 1
ATOM 1412 N N . ALA A 1 180 ? 14.505 -49.511 12.289 1.00 60.16 180 ALA A N 1
ATOM 1413 C CA . ALA A 1 180 ? 14.039 -50.854 11.978 1.00 60.16 180 ALA A CA 1
ATOM 1414 C C . ALA A 1 180 ? 12.934 -51.229 12.980 1.00 60.16 180 ALA A C 1
ATOM 1416 O O . ALA A 1 180 ? 13.149 -51.159 14.192 1.00 60.16 180 ALA A O 1
ATOM 1417 N N . MET A 1 181 ? 11.750 -51.573 12.474 1.00 59.69 181 MET A N 1
ATOM 1418 C CA . MET A 1 181 ? 10.707 -52.219 13.267 1.00 59.69 181 MET A CA 1
ATOM 1419 C C 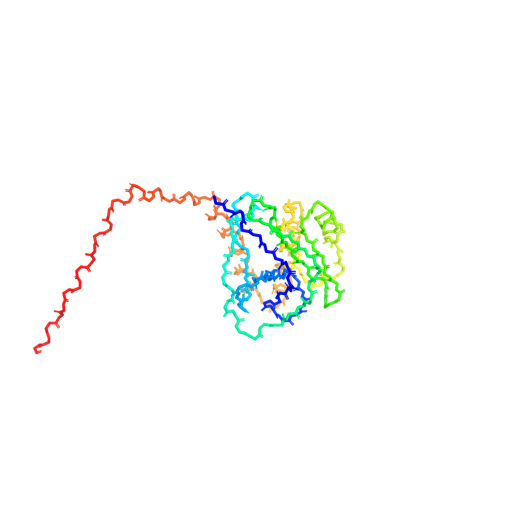. MET A 1 181 ? 11.024 -53.712 13.355 1.00 59.69 181 MET A C 1
ATOM 1421 O O . MET A 1 181 ? 11.246 -54.349 12.324 1.00 59.69 181 MET A O 1
ATOM 1425 N N . ALA A 1 182 ? 11.055 -54.229 14.580 1.00 71.62 182 ALA A N 1
ATOM 1426 C CA . ALA A 1 182 ? 10.972 -55.648 14.903 1.00 71.62 182 ALA A CA 1
ATOM 1427 C C . ALA A 1 182 ? 9.639 -55.894 15.615 1.00 71.62 182 ALA A C 1
ATOM 1429 O O . ALA A 1 182 ? 9.207 -54.971 16.349 1.00 71.62 182 ALA A O 1
#

Mean predicted aligned error: 8.53 Å

pLDDT: mean 87.26, std 15.62, range [41.25, 98.31]

Radius of gyration: 21.16 Å; Cα contacts (8 Å, |Δi|>4): 248; chains: 1; bounding box: 45×71×49 Å

Sequence (182 aa):
MTPDVRTLSDFVDPGGAMLGFLVPLFGDRRSNAPLVQIIGDDGTIRGFEPYEVPDATTLRAPHLVVRAGDHAVHAFAFGRHDVVLVADHVGLEELTRRIDDPVLLERPMLAVELATFLRRDDLLVDRAIEVHRRLRQTSRKAADTWRDLSILTTAAADGWERPDTRRLGAWPARSSQPRAMA

Solvent-accessible surface area (backbone atoms only — not comparable to full-atom values): 10649 Å² total; per-residue (Å²): 131,82,78,60,71,37,34,41,49,30,29,34,29,89,82,73,70,37,61,40,76,34,48,55,27,26,48,48,100,89,46,94,60,42,22,32,72,38,70,42,100,86,47,26,20,71,42,68,44,82,55,84,75,81,91,62,54,71,44,85,44,71,90,44,78,49,40,48,72,38,63,47,68,44,33,38,24,82,30,86,89,40,69,50,56,27,67,51,71,66,31,46,51,53,53,59,74,48,68,79,37,69,72,33,74,78,34,31,64,56,37,31,54,51,27,59,74,70,66,35,69,88,50,35,59,63,30,47,53,50,35,39,54,56,36,41,75,78,33,55,67,59,19,54,53,48,51,50,50,62,52,51,54,51,54,46,62,77,67,53,72,74,74,61,68,87,73,58,66,80,76,78,77,80,80,83,75,82,81,81,86,130

Foldseek 3Di:
DPWAKWKFFKWFDPPPFQFAKTFTWTDDPVDPFTWGFDADPVQFGQHIDGDDDPPTDIGTDPIDMDTGGAGHWIWGGLGNVRIQIPRDPVSLVVLVVCLVPVSCVVPLVSSLVSCVVNVVPVVNVVSLVVVLVVCVVVPPVRSVVVVCCVVVVVVCVVPDPPPPVVPPPDDPDPPPDDDDDD